Protein AF-A0A1Q5JLW9-F1 (afdb_monomer)

pLDDT: mean 70.8, std 20.45, range [38.06, 96.5]

Structure (mmCIF, N/CA/C/O backbone):
data_AF-A0A1Q5JLW9-F1
#
_entry.id   AF-A0A1Q5JLW9-F1
#
loop_
_atom_site.group_PDB
_atom_site.id
_atom_site.type_symbol
_atom_site.label_atom_id
_atom_site.label_alt_id
_atom_site.label_comp_id
_atom_site.label_asym_id
_atom_site.label_entity_id
_atom_site.label_seq_id
_atom_site.pdbx_PDB_ins_code
_atom_site.Cartn_x
_atom_site.Cartn_y
_atom_site.Cartn_z
_atom_site.occupancy
_atom_site.B_iso_or_equiv
_atom_site.auth_seq_id
_atom_site.auth_comp_id
_atom_site.auth_asym_id
_atom_site.auth_atom_id
_atom_site.pdbx_PDB_model_num
ATOM 1 N N . MET A 1 1 ? 18.338 -18.790 -21.798 1.00 42.78 1 MET A N 1
ATOM 2 C CA . MET A 1 1 ? 19.340 -18.109 -20.938 1.00 42.78 1 MET A CA 1
ATOM 3 C C . MET A 1 1 ? 18.915 -16.705 -20.515 1.00 42.78 1 MET A C 1
ATOM 5 O O . MET A 1 1 ? 19.371 -16.257 -19.472 1.00 42.78 1 MET A O 1
ATOM 9 N N . GLU A 1 2 ? 18.050 -16.016 -21.261 1.00 39.69 2 GLU A N 1
ATOM 10 C CA . GLU A 1 2 ? 17.563 -14.679 -20.886 1.00 39.69 2 GLU A CA 1
ATOM 11 C C . GLU A 1 2 ? 16.661 -14.681 -19.641 1.00 39.69 2 GLU A C 1
ATOM 13 O O . GLU A 1 2 ? 16.835 -13.832 -18.775 1.00 39.69 2 GLU A O 1
ATOM 18 N N . GLU A 1 3 ? 15.788 -15.680 -19.471 1.00 40.03 3 GLU A N 1
ATOM 19 C CA . GLU A 1 3 ? 14.861 -15.761 -18.324 1.00 40.03 3 GLU A CA 1
ATOM 20 C C . GLU A 1 3 ? 15.553 -15.798 -16.951 1.00 40.03 3 GLU A C 1
ATOM 22 O O . GLU A 1 3 ? 15.092 -15.158 -16.008 1.00 40.03 3 GLU A O 1
ATOM 27 N N . LEU A 1 4 ? 16.709 -16.461 -16.840 1.00 39.69 4 LEU A N 1
ATOM 28 C CA . LEU A 1 4 ? 17.485 -16.498 -15.593 1.00 39.69 4 LEU A CA 1
ATOM 29 C C . LEU A 1 4 ? 18.223 -15.178 -15.318 1.00 39.69 4 LEU A C 1
ATOM 31 O O . LEU A 1 4 ? 18.412 -14.810 -14.161 1.00 39.69 4 LEU A O 1
ATOM 35 N N . ARG A 1 5 ? 18.593 -14.429 -16.368 1.00 45.97 5 ARG A N 1
ATOM 36 C CA . ARG A 1 5 ? 19.186 -13.087 -16.228 1.00 45.97 5 ARG A CA 1
ATOM 37 C C . ARG A 1 5 ? 18.162 -12.078 -15.703 1.00 45.97 5 ARG A C 1
ATOM 39 O O . ARG A 1 5 ? 18.530 -11.188 -14.944 1.00 45.97 5 ARG A O 1
ATOM 46 N N . TYR A 1 6 ? 16.885 -12.242 -16.056 1.00 52.00 6 TYR A N 1
ATOM 47 C CA . TYR A 1 6 ? 15.805 -11.388 -15.557 1.00 52.00 6 TYR A CA 1
ATOM 48 C C . TYR A 1 6 ? 15.499 -11.618 -14.073 1.00 52.00 6 TYR A C 1
ATOM 50 O O . TYR A 1 6 ? 15.261 -10.650 -13.355 1.00 52.00 6 TYR A O 1
ATOM 58 N N . LEU A 1 7 ? 15.591 -12.863 -13.597 1.00 46.41 7 LEU A N 1
ATOM 59 C CA . LEU A 1 7 ? 15.367 -13.187 -12.185 1.00 46.41 7 LEU A CA 1
ATOM 60 C C . LEU A 1 7 ? 16.487 -12.640 -11.280 1.00 46.41 7 LEU A C 1
ATOM 62 O O . LEU A 1 7 ? 16.218 -12.148 -10.188 1.00 46.41 7 LEU A O 1
ATOM 66 N N . ALA A 1 8 ? 17.737 -12.661 -11.755 1.00 47.84 8 ALA A N 1
ATOM 67 C CA . ALA A 1 8 ? 18.875 -12.079 -11.038 1.00 47.84 8 ALA A CA 1
ATOM 68 C C . ALA A 1 8 ? 18.766 -10.548 -10.906 1.00 47.84 8 ALA A C 1
ATOM 70 O O . ALA A 1 8 ? 19.052 -9.997 -9.845 1.00 47.84 8 ALA A O 1
ATOM 71 N N . LEU A 1 9 ? 18.293 -9.870 -11.958 1.00 46.09 9 LEU A N 1
ATOM 72 C CA . LEU A 1 9 ? 18.126 -8.417 -11.964 1.00 46.09 9 LEU A CA 1
ATOM 73 C C . LEU A 1 9 ? 17.002 -7.963 -11.016 1.00 46.09 9 LEU A C 1
ATOM 75 O O . LEU A 1 9 ? 17.162 -6.981 -10.297 1.00 46.09 9 LEU A O 1
ATOM 79 N N . GLU A 1 10 ? 15.876 -8.683 -10.968 1.00 54.53 10 GLU A N 1
ATOM 80 C CA . GLU A 1 10 ? 14.792 -8.386 -10.017 1.00 54.53 10 GLU A CA 1
ATOM 81 C C . GLU A 1 10 ? 15.257 -8.533 -8.555 1.00 54.53 10 GLU A C 1
ATOM 83 O O . GLU A 1 10 ? 14.888 -7.723 -7.705 1.00 54.53 10 GLU A O 1
ATOM 88 N N . LEU A 1 11 ? 16.136 -9.499 -8.264 1.00 50.72 11 LEU A N 1
ATOM 89 C CA . LEU A 1 11 ? 16.696 -9.703 -6.924 1.00 50.72 11 LEU A CA 1
ATOM 90 C C . LEU A 1 11 ? 17.711 -8.621 -6.513 1.00 50.72 11 LEU A C 1
ATOM 92 O O . LEU A 1 11 ? 17.679 -8.182 -5.363 1.00 50.72 11 LEU A O 1
ATOM 96 N N . GLU A 1 12 ? 18.568 -8.148 -7.422 1.00 47.28 12 GLU A N 1
ATOM 97 C CA . GLU A 1 12 ? 19.489 -7.033 -7.132 1.00 47.28 12 GLU A CA 1
ATOM 98 C C . GLU A 1 12 ? 18.736 -5.714 -6.909 1.00 47.28 12 GLU A C 1
ATOM 100 O O . GLU A 1 12 ? 19.037 -4.978 -5.970 1.00 47.28 12 GLU A O 1
ATOM 105 N N . THR A 1 13 ? 17.731 -5.419 -7.742 1.00 50.31 13 THR A N 1
ATOM 106 C CA . THR A 1 13 ? 17.088 -4.092 -7.749 1.00 50.31 13 THR A CA 1
ATOM 107 C C . THR A 1 13 ? 16.088 -3.900 -6.603 1.00 50.31 13 THR A C 1
ATOM 109 O O . THR A 1 13 ? 15.969 -2.797 -6.068 1.00 50.31 13 THR A O 1
ATOM 112 N N . ASP A 1 14 ? 15.370 -4.956 -6.202 1.00 45.97 14 ASP A N 1
ATOM 113 C CA . ASP A 1 14 ? 14.302 -4.848 -5.198 1.00 45.97 14 ASP A CA 1
ATOM 114 C C . ASP A 1 14 ? 14.730 -5.272 -3.778 1.00 45.97 14 ASP A C 1
ATOM 116 O O . ASP A 1 14 ? 14.060 -4.898 -2.800 1.00 45.97 14 ASP A O 1
ATOM 120 N N . HIS A 1 15 ? 15.847 -6.003 -3.634 1.00 45.16 15 HIS A N 1
ATOM 121 C CA . HIS A 1 15 ? 16.208 -6.678 -2.380 1.00 45.16 15 HIS A CA 1
ATOM 122 C C . HIS A 1 15 ? 17.626 -6.425 -1.828 1.00 45.16 15 HIS A C 1
ATOM 124 O O . HIS A 1 15 ? 17.928 -6.992 -0.779 1.00 45.16 15 HIS A O 1
ATOM 130 N N . ASP A 1 16 ? 18.457 -5.564 -2.437 1.00 43.09 16 ASP A N 1
ATOM 131 C CA . ASP A 1 16 ? 19.836 -5.266 -1.968 1.00 43.09 16 ASP A CA 1
ATOM 132 C C . ASP A 1 16 ? 20.692 -6.538 -1.753 1.00 43.09 16 ASP A C 1
ATOM 134 O O . ASP A 1 16 ? 21.594 -6.600 -0.914 1.00 43.09 16 ASP A O 1
ATOM 138 N N . ALA A 1 17 ? 20.400 -7.599 -2.508 1.00 40.12 17 ALA A N 1
ATOM 139 C CA . ALA A 1 17 ? 21.196 -8.814 -2.504 1.00 40.12 17 ALA A CA 1
ATOM 140 C C . ALA A 1 17 ? 22.356 -8.635 -3.489 1.00 40.12 17 ALA A C 1
ATOM 142 O O . ALA A 1 17 ? 22.126 -8.452 -4.680 1.00 40.12 17 ALA A O 1
ATOM 143 N N . TYR A 1 18 ? 23.601 -8.699 -3.014 1.00 38.06 18 TYR A N 1
ATOM 144 C CA . TYR A 1 18 ? 24.764 -8.782 -3.898 1.00 38.06 18 TYR A CA 1
ATOM 145 C C . TYR A 1 18 ? 24.718 -10.123 -4.644 1.00 38.06 18 TYR A C 1
ATOM 147 O O . TYR A 1 18 ? 24.974 -11.176 -4.055 1.00 38.06 18 TYR A O 1
ATOM 155 N N . VAL A 1 19 ? 24.362 -10.096 -5.930 1.00 41.69 19 VAL A N 1
ATOM 156 C CA . VAL A 1 19 ? 24.351 -11.278 -6.796 1.00 41.69 19 VAL A CA 1
ATOM 157 C C . VAL A 1 19 ? 25.566 -11.181 -7.709 1.00 41.69 19 VAL A C 1
ATOM 159 O O . VAL A 1 19 ? 25.581 -10.442 -8.687 1.00 41.69 19 VAL A O 1
ATOM 162 N N . SER A 1 20 ? 26.627 -11.939 -7.419 1.00 39.88 20 SER A N 1
ATOM 163 C CA . SER A 1 20 ? 27.711 -12.060 -8.398 1.00 39.88 20 SER A CA 1
ATOM 164 C C . SER A 1 20 ? 27.115 -12.590 -9.713 1.00 39.88 20 SER A C 1
ATOM 166 O O . SER A 1 20 ? 26.396 -13.590 -9.711 1.00 39.88 20 SER A O 1
ATOM 168 N N . ARG A 1 21 ? 27.398 -11.936 -10.847 1.00 41.09 21 ARG A N 1
ATOM 169 C CA . ARG A 1 21 ? 26.755 -12.207 -12.154 1.00 41.09 21 ARG A CA 1
ATOM 170 C C . ARG A 1 21 ? 26.882 -13.657 -12.671 1.00 41.09 21 ARG A C 1
ATOM 172 O O . ARG A 1 21 ? 26.313 -13.968 -13.715 1.00 41.09 21 ARG A O 1
ATOM 179 N N . ARG A 1 22 ? 27.626 -14.535 -11.983 1.00 40.47 22 ARG A N 1
ATOM 180 C CA . ARG A 1 22 ? 27.806 -15.958 -12.325 1.00 40.47 22 ARG A CA 1
ATOM 181 C C . ARG A 1 22 ? 27.477 -16.964 -11.212 1.00 40.47 22 ARG A C 1
ATOM 183 O O . ARG A 1 22 ? 27.332 -18.136 -11.540 1.00 40.47 22 ARG A O 1
ATOM 190 N N . ARG A 1 23 ? 27.310 -16.560 -9.945 1.00 46.41 23 ARG A N 1
ATOM 191 C CA . ARG A 1 23 ? 26.880 -17.468 -8.861 1.00 46.41 23 ARG A CA 1
ATOM 192 C C . ARG A 1 23 ? 25.502 -17.037 -8.362 1.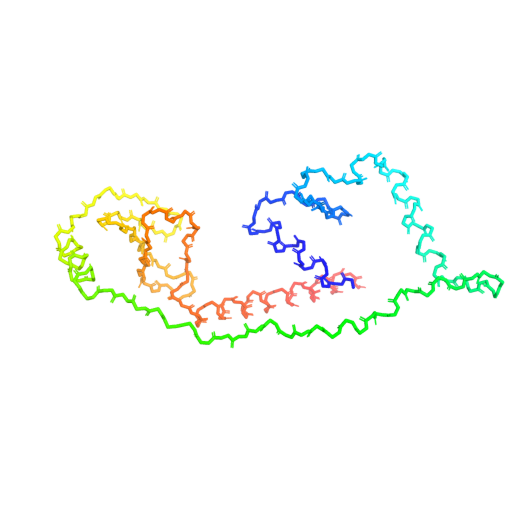00 46.41 23 ARG A C 1
ATOM 194 O O . ARG A 1 23 ? 25.365 -15.983 -7.748 1.00 46.41 23 ARG A O 1
ATOM 201 N N . SER A 1 24 ? 24.482 -17.854 -8.625 1.00 47.78 24 SER A N 1
ATOM 202 C CA . SER A 1 24 ? 23.214 -17.765 -7.890 1.00 47.78 24 SER A CA 1
ATOM 203 C C . SER A 1 24 ? 23.420 -18.459 -6.544 1.00 47.78 24 SER A C 1
ATOM 205 O O . SER A 1 24 ? 23.706 -19.654 -6.569 1.00 47.78 24 SER A O 1
ATOM 207 N N . PRO A 1 25 ? 23.300 -17.778 -5.392 1.00 47.00 25 PRO A N 1
ATOM 208 C CA . PRO A 1 25 ? 23.492 -18.432 -4.105 1.00 47.00 25 PRO A CA 1
ATOM 209 C C . PRO A 1 25 ? 22.318 -19.383 -3.866 1.00 47.00 25 PRO A C 1
ATOM 211 O O . PRO A 1 25 ? 21.211 -18.941 -3.551 1.00 47.00 25 PRO A O 1
ATOM 214 N N . TRP A 1 26 ? 22.536 -20.689 -4.011 1.00 46.78 26 TRP A N 1
ATOM 215 C CA . TRP A 1 26 ? 21.539 -21.699 -3.653 1.00 46.78 26 TRP A CA 1
ATOM 216 C C . TRP A 1 26 ? 21.777 -22.112 -2.203 1.00 46.78 26 TRP A C 1
ATOM 218 O O . TRP A 1 26 ? 22.123 -23.245 -1.880 1.00 46.78 26 TRP A O 1
ATOM 228 N N . ARG A 1 27 ? 21.597 -21.156 -1.288 1.00 47.31 27 ARG A N 1
ATOM 229 C CA . ARG A 1 27 ? 21.604 -21.455 0.145 1.00 47.31 27 ARG A CA 1
ATOM 230 C C . ARG A 1 27 ? 20.253 -22.074 0.488 1.00 47.31 27 ARG A C 1
ATOM 232 O O . ARG A 1 27 ? 19.290 -21.375 0.792 1.00 47.31 27 ARG A O 1
ATOM 239 N N . GLY A 1 28 ? 20.173 -23.398 0.366 1.00 46.41 28 GLY A N 1
ATOM 240 C CA . GLY A 1 28 ? 19.061 -24.180 0.901 1.00 46.41 28 GLY A CA 1
ATOM 241 C C . GLY A 1 28 ? 18.932 -24.018 2.425 1.00 46.41 28 GLY A C 1
ATOM 242 O O . GLY A 1 28 ? 19.634 -23.230 3.057 1.00 46.41 28 GLY A O 1
ATOM 243 N N . LEU A 1 29 ? 18.056 -24.807 3.054 1.00 40.59 29 LEU A N 1
ATOM 244 C CA . LEU A 1 29 ? 17.786 -24.751 4.505 1.00 40.59 29 LEU A CA 1
ATOM 245 C C . LEU A 1 29 ? 19.021 -24.983 5.404 1.00 40.59 29 LEU A C 1
ATOM 247 O O . LEU A 1 29 ? 18.973 -24.674 6.591 1.00 40.59 29 LEU A O 1
ATOM 251 N N . SER A 1 30 ? 20.119 -25.507 4.855 1.00 51.72 30 SER A N 1
ATOM 252 C CA . SER A 1 30 ? 21.404 -25.700 5.537 1.00 51.72 30 SER A CA 1
ATOM 253 C C . SER A 1 30 ? 22.245 -24.422 5.668 1.00 51.72 30 SER A C 1
ATOM 255 O O . SER A 1 30 ? 23.238 -24.437 6.387 1.00 51.72 30 SER A O 1
ATOM 257 N N . GLY A 1 31 ? 21.911 -23.333 4.960 1.00 52.78 31 GLY A N 1
ATOM 258 C CA . GLY A 1 31 ? 22.688 -22.082 4.952 1.00 52.78 31 GLY A CA 1
ATOM 259 C C . GLY A 1 31 ? 24.064 -22.165 4.267 1.00 52.78 31 GLY A C 1
ATOM 260 O O . GLY A 1 31 ? 24.713 -21.137 4.061 1.00 52.78 31 GLY A O 1
ATOM 261 N N . HIS A 1 32 ? 24.485 -23.365 3.875 1.00 49.44 32 HIS A N 1
ATOM 262 C CA . HIS A 1 32 ? 25.747 -23.658 3.210 1.00 49.44 32 HIS A CA 1
ATOM 263 C C . HIS A 1 32 ? 25.476 -24.013 1.748 1.00 49.44 32 HIS A C 1
ATOM 265 O O . HIS A 1 32 ? 24.654 -24.892 1.469 1.00 49.44 32 HIS A O 1
ATOM 271 N N . ASP A 1 33 ? 26.130 -23.292 0.840 1.00 57.97 33 ASP A N 1
ATOM 272 C CA . ASP A 1 33 ? 26.139 -23.626 -0.577 1.00 57.97 33 ASP A CA 1
ATOM 273 C C . ASP A 1 33 ? 27.221 -24.700 -0.778 1.00 57.97 33 ASP A C 1
ATOM 275 O O . ASP A 1 33 ? 28.384 -24.425 -0.494 1.00 57.97 33 ASP A O 1
ATOM 279 N N . PRO A 1 34 ? 26.887 -25.919 -1.230 1.00 56.75 34 PRO A N 1
ATOM 280 C CA . PRO A 1 34 ? 27.878 -26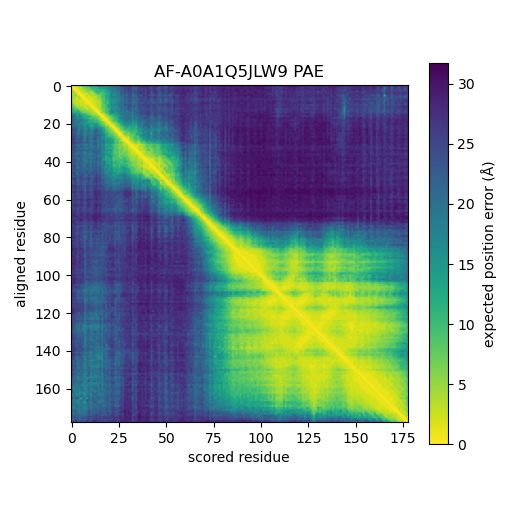.974 -1.461 1.00 56.75 34 PRO A CA 1
ATOM 281 C C . PRO A 1 34 ? 28.906 -26.624 -2.555 1.00 56.75 34 PRO A C 1
ATOM 283 O O . PRO A 1 34 ? 29.835 -27.393 -2.789 1.00 56.75 34 PRO A O 1
ATOM 286 N N . LEU A 1 35 ? 28.746 -25.485 -3.237 1.00 54.22 35 LEU A N 1
ATOM 287 C CA . LEU A 1 35 ? 29.704 -24.921 -4.186 1.00 54.22 35 LEU A CA 1
ATOM 288 C C .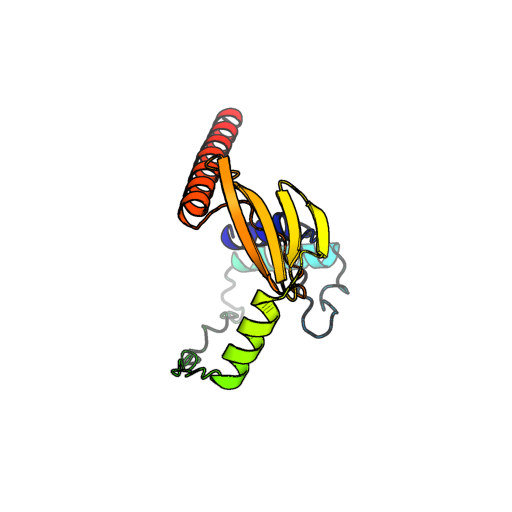 LEU A 1 35 ? 30.604 -23.830 -3.565 1.00 54.22 35 LEU A C 1
ATOM 290 O O . LEU A 1 35 ? 31.462 -23.288 -4.265 1.00 54.22 35 LEU A O 1
ATOM 294 N N . ASP A 1 36 ? 30.437 -23.493 -2.278 1.00 60.06 36 ASP A N 1
ATOM 295 C CA . ASP A 1 36 ? 31.340 -22.585 -1.546 1.00 60.06 36 ASP A CA 1
ATOM 296 C C . ASP A 1 36 ? 32.750 -23.205 -1.394 1.00 60.06 36 ASP A C 1
ATOM 298 O O . ASP A 1 36 ? 33.734 -22.471 -1.343 1.00 60.06 36 ASP A O 1
ATOM 302 N N . ASP A 1 37 ? 32.859 -24.539 -1.397 1.00 63.50 37 ASP A N 1
ATOM 303 C CA . ASP A 1 37 ? 34.131 -25.266 -1.254 1.00 63.50 37 ASP A CA 1
ATOM 304 C C . ASP A 1 37 ? 34.893 -25.446 -2.582 1.00 63.50 37 ASP A C 1
ATOM 306 O O . ASP A 1 37 ? 36.014 -25.957 -2.590 1.00 63.50 37 ASP A O 1
ATOM 310 N N . VAL A 1 38 ? 34.301 -25.033 -3.711 1.00 60.41 38 VAL A N 1
ATOM 311 C CA . VAL A 1 38 ? 34.918 -25.154 -5.040 1.00 60.41 38 VAL A CA 1
ATOM 312 C C . VAL A 1 38 ? 35.545 -23.810 -5.438 1.00 60.41 38 VAL A C 1
ATOM 314 O O . VAL A 1 38 ? 34.825 -22.803 -5.537 1.00 60.41 38 VAL A O 1
ATOM 317 N N . PRO A 1 39 ? 36.868 -23.757 -5.685 1.00 65.75 39 PRO A N 1
ATOM 318 C CA . PRO A 1 39 ? 37.534 -22.540 -6.132 1.00 65.75 39 PRO A CA 1
ATOM 319 C C . PRO A 1 39 ? 37.033 -22.101 -7.517 1.00 65.75 39 PRO A C 1
ATOM 321 O O . PRO A 1 39 ? 36.650 -22.918 -8.353 1.00 65.75 39 PRO A O 1
ATOM 324 N N . ASP A 1 40 ? 37.035 -20.788 -7.769 1.00 57.50 40 ASP A N 1
ATOM 325 C CA . ASP A 1 40 ? 36.467 -20.190 -8.993 1.00 57.50 40 ASP A CA 1
ATOM 326 C C . ASP A 1 40 ? 37.108 -20.709 -10.291 1.00 57.50 40 ASP A C 1
ATOM 328 O O . ASP A 1 40 ? 36.443 -20.779 -11.325 1.00 57.50 40 ASP A O 1
ATOM 332 N N . GLU A 1 41 ? 38.382 -21.091 -10.226 1.00 59.53 41 GLU A N 1
ATOM 333 C CA . GLU A 1 41 ? 39.151 -21.644 -11.343 1.00 59.53 41 GLU A CA 1
ATOM 334 C C . GLU A 1 41 ? 38.636 -23.045 -11.724 1.00 59.53 41 GLU A C 1
ATOM 336 O O . GLU A 1 41 ? 38.270 -23.278 -12.875 1.00 59.53 41 GLU A O 1
ATOM 341 N N . GLU A 1 42 ? 38.436 -23.920 -10.732 1.00 56.19 42 GLU A N 1
ATOM 342 C CA . GLU A 1 42 ? 37.863 -25.261 -10.917 1.00 56.19 42 GLU A CA 1
ATOM 343 C C . GLU A 1 42 ? 36.393 -25.197 -11.371 1.00 56.19 42 GLU A C 1
ATOM 345 O O . GLU A 1 42 ? 35.949 -25.977 -12.213 1.00 56.19 42 GLU A O 1
ATOM 350 N N . PHE A 1 43 ? 35.614 -24.237 -10.866 1.00 56.47 43 PHE A N 1
ATOM 351 C CA . PHE A 1 43 ? 34.237 -24.029 -11.324 1.00 56.47 43 PHE A CA 1
ATOM 352 C C . PHE A 1 43 ? 34.176 -23.560 -12.788 1.00 56.47 43 PHE A C 1
ATOM 354 O O . PHE A 1 43 ? 33.303 -23.990 -13.548 1.00 56.47 43 PHE A O 1
ATOM 361 N N . GLY A 1 44 ? 35.100 -22.678 -13.185 1.00 56.03 44 GLY A N 1
ATOM 362 C CA . GLY A 1 44 ? 35.224 -22.183 -14.554 1.00 56.03 44 GLY A CA 1
ATOM 363 C C . GLY A 1 44 ? 35.583 -23.287 -15.546 1.00 56.03 44 GLY A C 1
ATOM 364 O O . GLY A 1 44 ? 34.955 -23.378 -16.601 1.00 56.03 44 GLY A O 1
ATOM 365 N N . GLU A 1 45 ? 36.529 -24.152 -15.182 1.00 53.84 45 GLU A N 1
ATOM 366 C CA . GLU A 1 45 ? 36.943 -25.303 -15.992 1.00 53.84 45 GLU A CA 1
ATOM 367 C C . GLU A 1 45 ? 35.819 -26.338 -16.130 1.00 53.84 45 GLU A C 1
ATOM 369 O O . GLU A 1 45 ? 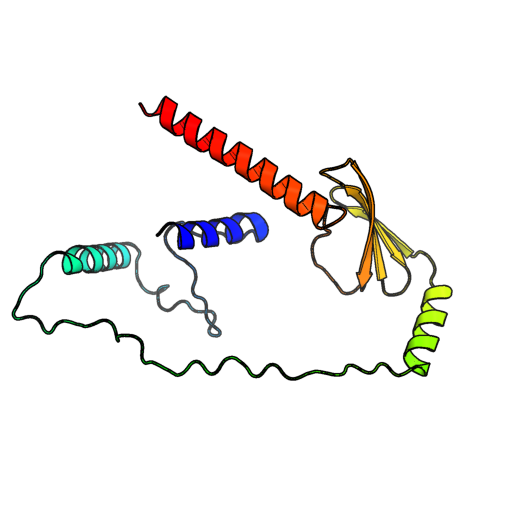35.503 -26.755 -17.244 1.00 53.84 45 GLU A O 1
ATOM 374 N N . ARG A 1 46 ? 35.112 -26.660 -15.037 1.00 53.66 46 ARG A N 1
ATOM 375 C CA . ARG A 1 46 ? 33.989 -27.616 -15.065 1.00 53.66 46 ARG A CA 1
ATOM 376 C C . ARG A 1 46 ? 32.803 -27.124 -15.894 1.00 53.66 46 ARG A C 1
ATOM 378 O O . ARG A 1 46 ? 32.172 -27.924 -16.576 1.00 53.66 46 ARG A O 1
ATOM 385 N N . GLN A 1 47 ? 32.506 -25.820 -15.887 1.00 50.69 47 GLN A N 1
ATOM 386 C CA . GLN A 1 47 ? 31.493 -25.260 -16.793 1.00 50.69 47 GLN A CA 1
ATOM 387 C C . GLN A 1 47 ? 31.934 -25.266 -18.258 1.00 50.69 47 GLN A C 1
ATOM 389 O O . GLN A 1 47 ? 31.082 -25.414 -19.131 1.00 50.69 47 GLN A O 1
ATOM 394 N N . PHE A 1 48 ? 33.227 -25.071 -18.535 1.00 44.97 48 PHE A N 1
ATOM 395 C CA . PHE A 1 48 ? 33.764 -25.096 -19.893 1.00 44.97 48 PHE A CA 1
ATOM 396 C C . PHE A 1 48 ? 33.717 -26.512 -20.485 1.00 44.97 48 PHE A C 1
ATOM 398 O O . PHE A 1 48 ? 33.256 -26.676 -21.615 1.00 44.97 48 PHE A O 1
ATOM 405 N N . GLU A 1 49 ? 34.093 -27.529 -19.702 1.00 46.47 49 GLU A N 1
ATOM 406 C CA . GLU A 1 49 ? 33.950 -28.944 -20.070 1.00 46.47 49 GLU A CA 1
ATOM 407 C C . GLU A 1 49 ? 32.479 -29.327 -20.297 1.00 46.47 49 GLU A C 1
ATOM 409 O O . GLU A 1 49 ? 32.155 -29.851 -21.360 1.00 46.47 49 GLU A O 1
ATOM 414 N N . ASP A 1 50 ? 31.558 -28.969 -19.391 1.00 50.16 50 ASP A N 1
ATOM 415 C CA . ASP A 1 50 ? 30.119 -29.256 -19.551 1.00 50.16 50 ASP A CA 1
ATOM 416 C C . ASP A 1 50 ? 29.497 -28.579 -20.791 1.00 50.16 50 ASP A C 1
ATOM 418 O O . ASP A 1 50 ? 28.531 -29.091 -21.359 1.00 50.16 50 ASP A O 1
ATOM 422 N N . TRP A 1 51 ? 30.016 -27.424 -21.226 1.00 42.53 51 TRP A N 1
ATOM 423 C CA . TRP A 1 51 ? 29.525 -26.725 -22.421 1.00 42.53 51 TRP A CA 1
ATOM 424 C C . TRP A 1 51 ? 30.097 -27.293 -23.723 1.00 42.53 51 TRP A C 1
ATOM 426 O O . TRP A 1 51 ? 29.388 -27.353 -24.731 1.00 42.53 51 TRP A O 1
ATOM 436 N N . HIS A 1 52 ? 31.362 -27.718 -23.715 1.00 42.25 52 HIS A N 1
ATOM 437 C CA . HIS A 1 52 ? 32.024 -28.278 -24.892 1.00 42.25 52 HIS A CA 1
ATOM 438 C C . HIS A 1 52 ? 31.706 -29.769 -25.110 1.00 42.25 52 HIS A C 1
ATOM 440 O O . HIS A 1 52 ? 31.571 -30.179 -26.267 1.00 42.25 52 HIS A O 1
ATOM 446 N N . ASP A 1 53 ? 31.435 -30.538 -24.049 1.00 44.44 53 ASP A N 1
ATOM 447 C CA . ASP A 1 53 ? 31.001 -31.946 -24.120 1.00 44.44 53 ASP A CA 1
ATOM 448 C C . ASP A 1 53 ? 29.592 -32.122 -24.724 1.00 44.44 53 ASP A C 1
ATOM 450 O O . ASP A 1 53 ? 29.236 -33.207 -25.181 1.00 44.44 53 ASP A O 1
ATOM 454 N N . VAL A 1 54 ? 28.781 -31.059 -24.801 1.00 46.12 54 VAL A N 1
ATOM 455 C CA . VAL A 1 54 ? 27.469 -31.087 -25.482 1.00 46.12 54 VAL A CA 1
ATOM 456 C C . VAL A 1 54 ? 27.614 -31.061 -27.013 1.00 46.12 54 VAL A C 1
ATOM 458 O O . VAL A 1 54 ? 26.678 -31.429 -27.724 1.00 46.12 54 VAL A O 1
ATOM 461 N N . SER A 1 55 ? 28.774 -30.649 -27.539 1.00 43.75 55 SER A N 1
ATOM 462 C CA . SER A 1 55 ? 28.988 -30.437 -28.981 1.00 43.75 55 SER A CA 1
ATOM 463 C C . SER A 1 55 ? 29.689 -31.586 -29.716 1.00 43.75 55 SER A C 1
ATOM 465 O O . SER A 1 55 ? 29.673 -31.608 -30.947 1.00 43.75 55 SER A O 1
ATOM 467 N N . VAL A 1 56 ? 30.252 -32.561 -28.995 1.00 47.22 56 VAL A N 1
ATOM 468 C CA . VAL A 1 56 ? 30.940 -33.719 -29.585 1.00 47.22 56 VAL A CA 1
ATOM 469 C C . VAL A 1 56 ? 30.169 -34.987 -29.224 1.00 47.22 56 VAL A C 1
ATOM 471 O O . VAL A 1 56 ? 30.248 -35.491 -28.107 1.00 47.22 56 VAL A O 1
ATOM 474 N N . VAL A 1 57 ? 29.373 -35.490 -30.169 1.00 51.66 57 VAL A N 1
ATOM 475 C CA . VAL A 1 57 ? 28.648 -36.757 -30.011 1.00 51.66 57 VAL A CA 1
ATOM 476 C C . VAL A 1 57 ? 29.633 -37.897 -30.264 1.00 51.66 57 VAL A C 1
ATOM 478 O O . VAL A 1 57 ? 29.866 -38.277 -31.406 1.00 51.66 57 VAL A O 1
ATOM 481 N N . ASP A 1 58 ? 30.248 -38.406 -29.202 1.00 49.56 58 ASP A N 1
ATOM 482 C CA . ASP A 1 58 ? 31.028 -39.645 -29.239 1.00 49.56 58 ASP A CA 1
ATOM 483 C C . ASP A 1 58 ? 30.063 -40.845 -29.153 1.00 49.56 58 ASP A C 1
ATOM 485 O O . ASP A 1 58 ? 29.365 -41.013 -28.148 1.00 49.56 58 ASP A O 1
ATOM 489 N N . GLU A 1 59 ? 29.961 -41.641 -30.225 1.00 56.12 59 GLU A N 1
ATOM 490 C CA . GLU A 1 59 ? 28.967 -42.720 -30.386 1.00 56.12 59 GLU A CA 1
ATOM 491 C C . GLU A 1 59 ? 29.154 -43.881 -29.386 1.00 56.12 59 GLU A C 1
ATOM 493 O O . GLU A 1 59 ? 28.205 -44.626 -29.129 1.00 56.12 59 GLU A O 1
ATOM 498 N N . GLU A 1 60 ? 30.339 -44.018 -28.777 1.00 54.38 60 GLU A N 1
ATOM 499 C CA . GLU A 1 60 ? 30.648 -45.069 -27.792 1.00 54.38 60 GLU A CA 1
ATOM 500 C C . GLU A 1 60 ? 30.424 -44.647 -26.328 1.00 54.38 60 GLU A C 1
ATOM 502 O O . GLU A 1 60 ? 30.367 -45.502 -25.436 1.00 54.38 60 GLU A O 1
ATOM 507 N N . ARG A 1 61 ? 30.246 -43.349 -26.033 1.00 49.91 61 ARG A N 1
ATOM 508 C CA . ARG A 1 61 ? 29.932 -42.900 -24.667 1.00 49.91 61 ARG A CA 1
ATOM 509 C C . ARG A 1 61 ? 28.464 -43.213 -24.347 1.00 49.91 61 ARG A C 1
ATOM 511 O O . ARG A 1 61 ? 27.578 -42.869 -25.131 1.00 49.91 61 ARG A O 1
ATOM 518 N N . PRO A 1 62 ? 28.146 -43.786 -23.166 1.00 48.91 62 PRO A N 1
ATOM 519 C CA . PRO A 1 62 ? 26.765 -43.905 -22.723 1.00 48.91 62 PRO A CA 1
ATOM 520 C C . PRO A 1 62 ? 26.149 -42.509 -22.706 1.00 48.91 62 PRO A C 1
ATOM 522 O O . PRO A 1 62 ? 26.532 -41.673 -21.884 1.00 48.91 62 PRO A O 1
ATOM 525 N N . LEU A 1 63 ? 25.212 -42.251 -23.621 1.00 50.28 63 LEU A N 1
ATOM 526 C CA . LEU A 1 63 ? 24.437 -41.019 -23.638 1.00 50.28 63 LEU A CA 1
ATOM 527 C C . LEU A 1 63 ? 23.836 -40.847 -22.245 1.00 50.28 63 LEU A C 1
ATOM 529 O O . LEU A 1 63 ? 22.884 -41.546 -21.879 1.00 50.28 63 LEU A O 1
ATOM 533 N N . ARG A 1 64 ? 24.382 -39.910 -21.463 1.00 46.53 64 ARG A N 1
ATOM 534 C CA . ARG A 1 64 ? 23.737 -39.409 -20.254 1.00 46.53 64 ARG A CA 1
ATOM 535 C C . ARG A 1 64 ? 22.515 -38.641 -20.721 1.00 46.53 64 ARG A C 1
ATOM 537 O O . ARG A 1 64 ? 22.520 -37.418 -20.829 1.00 46.53 64 ARG A O 1
ATOM 544 N N . ARG A 1 65 ? 21.458 -39.379 -21.058 1.00 46.00 65 ARG A N 1
ATOM 545 C CA . ARG A 1 65 ? 20.138 -38.804 -21.250 1.00 46.00 65 ARG A CA 1
ATOM 546 C C . ARG A 1 65 ? 19.872 -38.039 -19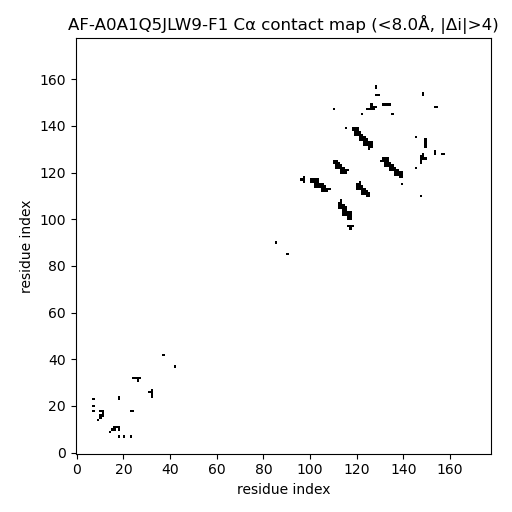.964 1.00 46.00 65 ARG A C 1
ATOM 548 O O . ARG A 1 65 ? 19.890 -38.637 -18.884 1.00 46.00 65 ARG A O 1
ATOM 555 N N . ARG A 1 66 ? 19.654 -36.721 -20.075 1.00 43.16 66 ARG A N 1
ATOM 556 C CA . ARG A 1 66 ? 18.961 -35.981 -19.013 1.00 43.16 66 ARG A CA 1
ATOM 557 C C . ARG A 1 66 ? 17.818 -36.883 -18.563 1.00 43.16 66 ARG A C 1
ATOM 559 O O . ARG A 1 66 ? 17.196 -37.456 -19.461 1.00 43.16 66 ARG A O 1
ATOM 566 N N . PRO A 1 67 ? 17.558 -37.052 -17.255 1.00 41.97 67 PRO A N 1
ATOM 567 C CA . PRO A 1 67 ? 16.357 -37.736 -16.814 1.00 41.97 67 PRO A CA 1
ATOM 568 C C . PRO A 1 67 ? 15.208 -37.078 -17.572 1.00 41.97 67 PRO A C 1
ATOM 570 O O . PRO A 1 67 ? 14.874 -35.923 -17.304 1.00 41.97 67 PRO A O 1
ATOM 573 N N . THR A 1 68 ? 14.718 -37.737 -18.626 1.00 45.16 68 THR A N 1
ATOM 574 C CA . THR A 1 68 ? 13.578 -37.259 -19.392 1.00 45.16 68 THR A CA 1
ATOM 575 C C . THR A 1 68 ? 12.508 -37.251 -18.353 1.00 45.16 68 THR A C 1
ATOM 577 O O . THR A 1 68 ? 12.262 -38.313 -17.770 1.00 45.16 68 THR A O 1
ATOM 580 N N . GLY A 1 69 ? 12.074 -36.029 -18.028 1.00 42.72 69 GLY A N 1
ATOM 581 C CA . GLY A 1 69 ? 11.283 -35.716 -16.860 1.00 42.72 69 GLY A CA 1
ATOM 582 C C . GLY A 1 69 ? 10.380 -36.888 -16.598 1.00 42.72 69 GLY A C 1
ATOM 583 O O . GLY A 1 69 ? 9.564 -37.244 -17.444 1.00 42.72 69 GLY A O 1
ATOM 584 N N . ARG A 1 70 ? 10.631 -37.550 -15.469 1.00 44.69 70 ARG A N 1
ATOM 585 C CA . ARG A 1 70 ? 9.636 -38.405 -14.860 1.00 44.69 70 ARG A CA 1
ATOM 586 C C . ARG A 1 70 ? 8.359 -37.580 -15.008 1.00 44.69 70 ARG A C 1
ATOM 588 O O . ARG A 1 70 ? 8.325 -36.454 -14.502 1.00 44.69 70 ARG A O 1
ATOM 595 N N . GLU A 1 71 ? 7.385 -38.078 -15.763 1.00 43.66 71 GLU A N 1
ATOM 596 C CA . GLU A 1 71 ? 5.983 -37.761 -15.533 1.00 43.66 71 GLU A CA 1
ATOM 597 C C . GLU A 1 71 ? 5.740 -38.187 -14.083 1.00 43.66 71 GLU A C 1
ATOM 599 O O . GLU A 1 71 ? 5.208 -39.242 -13.771 1.00 43.66 71 GLU A O 1
ATOM 604 N N . VAL A 1 72 ? 6.286 -37.424 -13.138 1.00 49.88 72 VAL A N 1
ATOM 605 C CA . VAL A 1 72 ? 5.632 -37.269 -11.871 1.00 49.88 72 VAL A CA 1
ATOM 606 C C . VAL A 1 72 ? 4.389 -36.560 -12.339 1.00 49.88 72 VAL A C 1
ATOM 608 O O . VAL A 1 72 ? 4.484 -35.425 -12.804 1.00 49.88 72 VAL A O 1
ATOM 611 N N . ASP A 1 73 ? 3.274 -37.278 -12.355 1.00 46.78 73 ASP A N 1
ATOM 612 C CA . ASP A 1 73 ? 1.967 -36.658 -12.327 1.00 46.78 73 ASP A CA 1
ATOM 613 C C . ASP A 1 73 ? 2.055 -35.599 -11.228 1.00 46.78 73 ASP A C 1
ATOM 615 O O . ASP A 1 73 ? 1.976 -35.906 -10.035 1.00 46.78 73 ASP A O 1
ATOM 619 N N . ILE A 1 74 ? 2.364 -34.355 -11.608 1.00 51.69 74 ILE A N 1
ATOM 620 C CA . ILE A 1 74 ? 2.308 -33.221 -10.705 1.00 51.69 74 ILE A CA 1
ATOM 621 C C . ILE A 1 74 ? 0.816 -33.055 -10.529 1.00 51.69 74 ILE A C 1
ATOM 623 O O . ILE A 1 74 ? 0.171 -32.329 -11.281 1.00 51.69 74 ILE A O 1
ATOM 627 N N . VAL A 1 75 ? 0.259 -33.814 -9.586 1.00 61.47 75 VAL A N 1
ATOM 628 C CA . VAL A 1 75 ? -1.099 -33.612 -9.121 1.00 61.47 75 VAL A CA 1
ATOM 629 C C . VAL A 1 75 ? -1.130 -32.143 -8.722 1.00 61.47 75 VAL A C 1
ATOM 631 O O . VAL A 1 75 ? -0.369 -31.751 -7.826 1.00 61.47 75 VAL A O 1
ATOM 634 N N . PRO A 1 76 ? -1.913 -31.302 -9.422 1.00 61.62 76 PRO A N 1
ATOM 635 C CA . PRO A 1 76 ? -2.014 -29.904 -9.061 1.00 61.62 76 PRO A CA 1
ATOM 636 C C . PRO A 1 76 ? -2.365 -29.833 -7.574 1.00 61.62 76 PRO A C 1
ATOM 638 O O . PRO A 1 76 ? -3.174 -30.648 -7.114 1.00 61.62 76 PRO A O 1
ATOM 6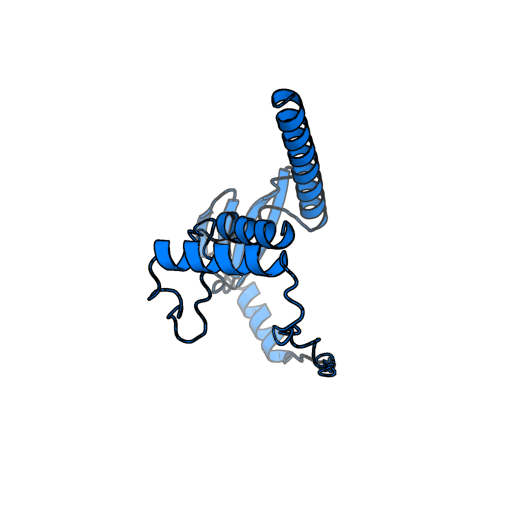41 N N . PRO A 1 77 ? -1.748 -28.925 -6.798 1.00 71.81 77 PRO A N 1
ATOM 642 C CA . PRO A 1 77 ? -2.063 -28.813 -5.385 1.00 71.81 77 PRO A CA 1
ATOM 643 C C . PRO A 1 77 ? -3.576 -28.673 -5.241 1.00 71.81 77 PRO A C 1
ATOM 645 O O . PRO A 1 77 ? -4.200 -27.866 -5.931 1.00 71.81 77 PRO A O 1
ATOM 648 N N . TYR A 1 78 ? -4.163 -29.504 -4.383 1.00 77.81 78 TYR A N 1
ATOM 649 C CA . TYR A 1 78 ? -5.595 -29.486 -4.133 1.00 77.81 78 TYR A CA 1
ATOM 650 C C . TYR A 1 78 ? -6.030 -28.071 -3.728 1.00 77.81 78 TYR A C 1
ATOM 652 O O . TYR A 1 78 ? -5.596 -27.545 -2.701 1.00 77.81 78 TYR A O 1
ATOM 660 N N . VAL A 1 79 ? -6.885 -27.457 -4.547 1.00 76.00 79 VAL A N 1
ATOM 661 C CA . VAL A 1 79 ? -7.502 -26.161 -4.260 1.00 76.00 79 VAL A CA 1
ATOM 662 C C . VAL A 1 79 ? -8.850 -26.436 -3.606 1.00 76.00 79 VAL A C 1
ATOM 664 O O . VAL A 1 79 ? -9.846 -26.675 -4.283 1.00 76.00 79 VAL A O 1
ATOM 667 N N . GLY A 1 80 ? -8.865 -26.455 -2.276 1.00 78.25 80 GLY A N 1
ATOM 668 C CA . GLY A 1 80 ? -10.097 -26.527 -1.496 1.00 78.25 80 GLY A CA 1
ATOM 669 C C . GLY A 1 80 ? -10.649 -25.137 -1.192 1.00 78.25 80 GLY A C 1
ATOM 670 O O . GLY A 1 80 ? -9.887 -24.198 -0.956 1.00 78.25 80 GLY A O 1
ATOM 671 N N . GLU A 1 81 ? -11.973 -25.008 -1.142 1.00 77.31 81 GLU A N 1
ATOM 672 C CA . GLU A 1 81 ? -12.612 -23.796 -0.630 1.00 77.31 81 GLU A CA 1
ATOM 673 C C . GLU A 1 81 ? -12.353 -23.668 0.877 1.00 77.31 81 GLU A C 1
ATOM 675 O O . GLU A 1 81 ? -12.796 -24.487 1.684 1.00 77.31 81 GLU A O 1
ATOM 680 N N . VAL A 1 82 ? -11.628 -22.621 1.273 1.00 79.31 82 VAL A N 1
ATOM 681 C CA . VAL A 1 82 ? -11.420 -22.282 2.683 1.00 79.31 82 VAL A CA 1
ATOM 682 C C . VAL A 1 82 ? -12.443 -21.226 3.076 1.00 79.31 82 VAL A C 1
ATOM 684 O O . VAL A 1 82 ? -12.381 -20.084 2.625 1.00 79.31 82 VAL A O 1
ATOM 687 N N . THR A 1 83 ? -13.377 -21.590 3.956 1.00 75.50 83 THR A N 1
ATOM 688 C CA . THR A 1 83 ? -14.295 -20.613 4.553 1.00 75.50 83 THR A CA 1
ATOM 689 C C . THR A 1 83 ? -13.653 -20.015 5.800 1.00 75.50 83 THR A C 1
ATOM 691 O O . THR A 1 83 ? -13.603 -20.655 6.849 1.00 75.50 83 THR A O 1
ATOM 694 N N . VAL A 1 84 ? -13.186 -18.770 5.711 1.00 79.75 84 VAL A N 1
ATOM 695 C CA . VAL A 1 84 ? -12.743 -18.005 6.885 1.00 79.75 84 VAL A CA 1
ATOM 696 C C . VAL A 1 84 ? -13.966 -17.347 7.520 1.00 79.75 84 VAL A C 1
ATOM 698 O O . VAL A 1 84 ? -14.608 -16.501 6.903 1.00 79.75 84 VAL A O 1
ATOM 701 N N . ARG A 1 85 ? -14.304 -17.736 8.753 1.00 82.94 85 ARG A N 1
ATOM 702 C CA . ARG A 1 85 ? -15.355 -17.088 9.551 1.00 82.94 85 ARG A CA 1
ATOM 703 C C . ARG A 1 85 ? -14.705 -16.284 10.666 1.00 82.94 85 ARG A C 1
ATOM 705 O O . ARG A 1 85 ? -13.919 -16.829 11.435 1.00 82.94 85 ARG A O 1
ATOM 712 N N . VAL A 1 86 ? -15.039 -15.001 10.745 1.00 83.44 86 VAL A N 1
ATOM 713 C CA . VAL A 1 86 ? -14.663 -14.142 11.872 1.00 83.44 86 VAL A CA 1
ATOM 714 C C . VAL A 1 86 ? -15.856 -14.073 12.811 1.00 83.44 86 VAL A C 1
ATOM 716 O O . VAL A 1 86 ? -16.978 -13.842 12.364 1.00 83.44 86 VAL A O 1
ATOM 719 N N . ASP A 1 87 ? -15.614 -14.294 14.098 1.00 91.88 87 ASP A N 1
ATOM 720 C CA . ASP A 1 87 ? -16.636 -14.140 15.127 1.00 91.88 87 ASP A CA 1
ATOM 721 C C . ASP A 1 87 ? -17.165 -12.684 15.130 1.00 91.88 87 ASP A C 1
ATOM 723 O O . ASP A 1 87 ? -16.360 -11.748 15.259 1.00 91.88 87 ASP A O 1
ATOM 727 N 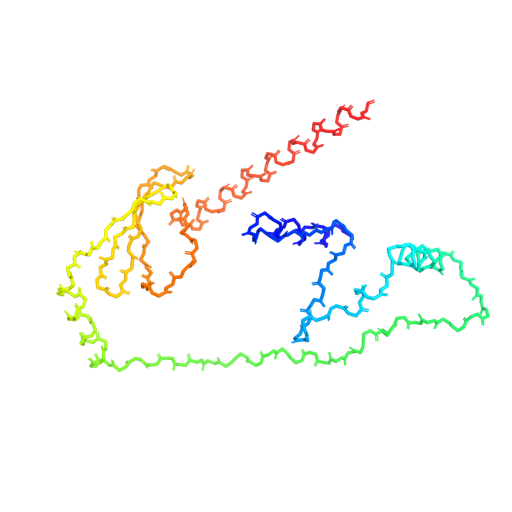N . PRO A 1 88 ? -18.486 -12.462 14.977 1.00 90.81 88 PRO A N 1
ATOM 728 C CA . PRO A 1 88 ? -19.069 -11.123 14.946 1.00 90.81 88 PRO A CA 1
ATOM 729 C C . PRO A 1 88 ? -18.775 -10.284 16.194 1.00 90.81 88 PRO A C 1
ATOM 731 O O . PRO A 1 88 ? -18.602 -9.070 16.080 1.00 90.81 88 PRO A O 1
ATOM 734 N N . ASP A 1 89 ? -18.683 -10.898 17.376 1.00 88.69 89 ASP A N 1
ATOM 735 C CA . ASP A 1 89 ? -18.403 -10.176 18.616 1.00 88.69 89 ASP A CA 1
ATOM 736 C C . ASP A 1 89 ? -16.948 -9.703 18.669 1.00 88.69 89 ASP A C 1
ATOM 738 O O . ASP A 1 89 ? -16.673 -8.595 19.139 1.00 88.69 89 ASP A O 1
ATOM 742 N N . ILE A 1 90 ? -16.017 -10.501 18.136 1.00 88.56 90 ILE A N 1
ATOM 743 C CA . ILE A 1 90 ? -14.611 -10.102 17.992 1.00 88.56 90 ILE A CA 1
ATOM 744 C C . ILE A 1 90 ? -14.500 -8.947 16.992 1.00 88.56 90 ILE A C 1
ATOM 746 O O . ILE A 1 90 ? -13.842 -7.947 17.283 1.00 88.56 90 ILE A O 1
ATOM 750 N N . ALA A 1 91 ? -15.182 -9.046 15.846 1.00 86.12 91 ALA A N 1
ATOM 751 C CA . ALA A 1 91 ? -15.197 -7.986 14.841 1.00 86.12 91 ALA A CA 1
ATOM 752 C C . ALA A 1 91 ? -15.781 -6.674 15.392 1.00 86.12 91 ALA A C 1
ATOM 754 O O . ALA A 1 91 ? -15.209 -5.607 15.163 1.00 86.12 91 ALA A O 1
ATOM 755 N N . ARG A 1 92 ? -16.877 -6.746 16.163 1.00 89.94 92 ARG A N 1
ATOM 756 C CA . ARG A 1 92 ? -17.503 -5.574 16.792 1.00 89.94 92 ARG A CA 1
ATOM 757 C C . ARG A 1 92 ? -16.576 -4.914 17.810 1.00 89.94 92 ARG A C 1
ATOM 759 O O . ARG A 1 92 ? -16.339 -3.715 17.707 1.00 89.94 92 ARG A O 1
ATOM 766 N N . ARG A 1 93 ? -16.004 -5.683 18.745 1.00 90.00 93 ARG A N 1
ATOM 767 C CA . ARG A 1 93 ? -15.070 -5.152 19.758 1.00 90.00 93 ARG A CA 1
ATOM 768 C C . ARG A 1 93 ? -13.849 -4.499 19.119 1.00 90.00 93 ARG A C 1
ATOM 770 O O . ARG A 1 93 ? -13.424 -3.431 19.547 1.00 90.00 93 ARG A O 1
ATOM 777 N N . PHE A 1 94 ? -13.310 -5.120 18.072 1.00 85.81 94 PHE A N 1
ATOM 778 C CA . PHE A 1 94 ? -12.205 -4.545 17.318 1.00 85.81 94 PHE A CA 1
ATOM 779 C C . PHE A 1 94 ? -12.608 -3.224 16.649 1.00 85.81 94 PHE A C 1
ATOM 781 O O . PHE A 1 94 ? -11.879 -2.243 16.750 1.00 85.81 94 PHE A O 1
ATOM 788 N N . ALA A 1 95 ? -13.781 -3.161 16.011 1.00 85.12 95 ALA A N 1
ATOM 789 C CA . ALA A 1 95 ? -14.277 -1.933 15.392 1.00 85.12 95 ALA A CA 1
ATOM 790 C C . ALA A 1 95 ? -14.484 -0.802 16.415 1.00 85.12 95 ALA A C 1
ATOM 792 O O . ALA A 1 95 ? -14.083 0.330 16.155 1.00 85.12 95 ALA A O 1
ATOM 793 N N . GLU A 1 96 ? -15.043 -1.108 17.588 1.00 89.69 96 GLU A N 1
ATOM 794 C CA . GLU A 1 96 ? -15.211 -0.155 18.694 1.00 89.69 96 GLU A CA 1
ATOM 795 C C . GLU A 1 96 ? -13.861 0.379 19.191 1.00 89.69 96 GLU A C 1
ATOM 797 O O . GLU A 1 96 ? -13.694 1.588 19.350 1.00 89.69 96 GLU A O 1
ATOM 802 N N . GLN A 1 97 ? -12.873 -0.503 19.371 1.00 84.94 97 GLN A N 1
ATOM 803 C CA . GLN A 1 97 ? -11.521 -0.117 19.776 1.00 84.94 97 GLN A CA 1
ATOM 804 C C . GLN A 1 97 ? -10.849 0.781 18.730 1.00 84.94 97 GLN A C 1
ATOM 806 O O . GLN A 1 97 ? -10.223 1.779 19.082 1.00 84.94 97 GLN A O 1
ATOM 811 N N . GLN A 1 98 ? -11.000 0.464 17.441 1.00 84.44 98 GLN A N 1
ATOM 812 C CA . GLN A 1 98 ? -10.448 1.282 16.361 1.00 84.44 98 GLN A CA 1
ATOM 813 C C . GLN A 1 98 ? -11.167 2.630 16.220 1.00 84.44 98 GLN A C 1
ATOM 815 O O . GLN A 1 98 ? -10.523 3.615 15.880 1.00 84.44 98 GLN A O 1
ATOM 820 N N . ALA A 1 99 ? -12.469 2.707 16.506 1.00 82.50 99 ALA A N 1
ATOM 821 C CA . ALA A 1 99 ? -13.215 3.967 16.481 1.00 82.50 99 ALA A CA 1
ATOM 822 C C . ALA A 1 99 ? -12.761 4.948 17.577 1.00 82.50 99 ALA A C 1
ATOM 824 O O . ALA A 1 99 ? -12.905 6.157 17.420 1.00 82.50 99 ALA A O 1
ATOM 825 N N . GLN A 1 100 ? -12.208 4.430 18.675 1.00 87.62 100 GLN A N 1
ATOM 826 C CA . GLN A 1 100 ? -11.664 5.220 19.784 1.00 87.62 100 GLN A CA 1
ATOM 827 C C . GLN A 1 100 ? -10.151 5.444 19.672 1.00 87.62 100 GLN A C 1
ATOM 829 O O . GLN A 1 100 ? -9.563 6.110 20.525 1.00 87.62 100 GLN A O 1
ATOM 834 N N . ALA A 1 101 ? -9.502 4.873 18.655 1.00 83.94 101 ALA A N 1
ATOM 835 C CA . ALA A 1 101 ? -8.066 4.981 18.488 1.00 83.94 101 ALA A CA 1
ATOM 836 C C . ALA A 1 101 ? -7.671 6.424 18.154 1.00 83.94 101 ALA A C 1
ATOM 838 O O . ALA A 1 101 ? -8.148 7.009 17.183 1.00 83.94 101 ALA A O 1
ATOM 839 N N . THR A 1 102 ? -6.770 6.987 18.953 1.00 86.31 102 THR A N 1
ATOM 840 C CA . THR A 1 102 ? -6.186 8.300 18.692 1.00 86.31 102 THR A CA 1
ATOM 841 C C . THR A 1 102 ? -4.990 8.187 17.755 1.00 86.31 102 THR A C 1
ATOM 843 O O . THR A 1 102 ? -4.316 7.153 17.680 1.00 86.31 102 THR A O 1
ATOM 846 N N . GLU A 1 103 ? -4.722 9.273 17.033 1.00 88.06 103 GLU A N 1
ATOM 847 C CA . GLU A 1 103 ? -3.494 9.400 16.258 1.00 88.06 103 GLU A CA 1
ATOM 848 C C . GLU A 1 103 ? -2.291 9.410 17.209 1.00 88.06 103 GLU A C 1
ATOM 850 O O . GLU A 1 103 ? -2.218 10.180 18.169 1.00 88.06 103 GLU A O 1
ATOM 855 N N . GLY A 1 104 ? -1.366 8.494 16.956 1.00 87.75 104 GLY A N 1
ATOM 856 C CA . GLY A 1 104 ? -0.103 8.356 17.653 1.00 87.75 104 GLY A CA 1
ATOM 857 C C . GLY A 1 104 ? 1.038 9.048 16.902 1.00 87.75 104 GLY A C 1
ATOM 858 O O . GLY A 1 104 ? 0.824 10.000 16.151 1.00 87.75 104 GLY A O 1
ATOM 859 N N . PRO A 1 105 ? 2.282 8.570 17.078 1.00 89.19 105 PRO A N 1
ATOM 860 C CA . PRO A 1 105 ? 3.443 9.149 16.419 1.00 89.19 105 PRO A CA 1
ATOM 861 C C . PRO A 1 105 ? 3.294 9.179 14.896 1.00 89.19 105 PRO A C 1
ATOM 863 O O . PRO A 1 105 ? 2.826 8.216 14.279 1.00 89.19 105 PRO A O 1
ATOM 866 N N . SER A 1 106 ? 3.760 10.277 14.308 1.00 93.25 106 SER A N 1
ATOM 867 C CA . SER A 1 106 ? 3.817 10.478 12.866 1.00 93.25 106 SER A CA 1
ATOM 868 C C . SER A 1 106 ? 5.248 10.784 12.437 1.00 93.25 106 SER A C 1
ATOM 870 O O . SER A 1 106 ? 5.965 11.503 13.135 1.00 93.25 106 SER A O 1
ATOM 872 N N . TRP A 1 107 ? 5.686 10.219 11.314 1.00 94.12 107 TRP A N 1
ATOM 873 C CA . TRP A 1 107 ? 7.021 10.456 10.770 1.00 94.12 107 TRP A CA 1
ATOM 874 C C . TRP A 1 107 ? 7.017 10.480 9.237 1.00 94.12 107 TRP A C 1
ATOM 876 O O . TRP A 1 107 ? 6.247 9.751 8.598 1.00 94.12 107 TRP A O 1
ATOM 886 N N . PRO A 1 108 ? 7.885 11.301 8.620 1.00 92.75 108 PRO A N 1
ATOM 887 C CA . PRO A 1 108 ? 8.061 11.297 7.178 1.00 92.75 108 PRO A CA 1
ATOM 888 C C . PRO A 1 108 ? 8.744 10.004 6.722 1.00 92.75 108 PRO A C 1
ATOM 890 O O . PRO A 1 108 ? 9.574 9.414 7.416 1.00 92.75 108 PRO A O 1
ATOM 893 N N . THR A 1 109 ? 8.397 9.566 5.522 1.00 90.44 109 THR A N 1
ATOM 894 C CA . THR A 1 109 ? 9.012 8.440 4.819 1.00 90.44 109 THR A CA 1
ATOM 895 C C . THR A 1 109 ? 9.305 8.850 3.384 1.00 90.44 109 THR A C 1
ATOM 897 O O . THR A 1 109 ? 8.918 9.930 2.940 1.00 90.44 109 THR A O 1
ATOM 900 N N . ASP A 1 110 ? 9.966 7.975 2.636 1.00 84.44 110 ASP A N 1
ATOM 901 C CA . ASP A 1 110 ? 10.255 8.212 1.231 1.00 84.44 110 ASP A CA 1
ATOM 902 C C . ASP A 1 110 ? 8.956 8.428 0.417 1.00 84.44 110 ASP A C 1
ATOM 904 O O . ASP A 1 110 ? 8.270 7.488 0.001 1.00 84.44 110 ASP A O 1
ATOM 908 N N . GLY A 1 111 ? 8.643 9.695 0.117 1.00 86.62 111 GLY A N 1
ATOM 909 C CA . GLY A 1 111 ? 7.505 10.126 -0.709 1.00 86.62 111 GLY A CA 1
ATOM 910 C C . GLY A 1 111 ? 6.157 10.235 0.009 1.00 86.62 111 GLY A C 1
ATOM 911 O O . GLY A 1 111 ? 5.136 10.257 -0.667 1.00 86.62 111 GLY A O 1
ATOM 912 N N . GLY A 1 112 ? 6.124 10.270 1.343 1.00 92.00 112 GLY A N 1
ATOM 913 C CA . GLY A 1 112 ? 4.872 10.426 2.091 1.00 92.00 112 GLY A CA 1
ATOM 914 C C . GLY A 1 112 ? 5.065 10.464 3.603 1.00 92.00 112 GLY A C 1
ATOM 915 O O . GLY A 1 112 ? 6.188 10.444 4.098 1.00 92.00 112 GLY A O 1
ATOM 916 N N . GLN A 1 113 ? 3.969 10.466 4.349 1.00 94.06 113 GLN A N 1
ATOM 917 C CA . GLN A 1 113 ? 3.941 10.550 5.807 1.00 94.06 113 GLN A CA 1
ATOM 918 C C . GLN A 1 113 ? 3.226 9.334 6.394 1.00 94.06 113 GLN A C 1
ATOM 920 O O . GLN A 1 113 ? 2.171 8.942 5.900 1.00 94.06 113 GLN A O 1
ATOM 925 N N . VAL A 1 114 ? 3.801 8.727 7.435 1.00 94.94 114 VAL A N 1
ATOM 926 C CA . VAL A 1 114 ? 3.184 7.617 8.174 1.00 94.94 114 VAL A CA 1
ATOM 927 C C . VAL A 1 114 ? 2.692 8.108 9.520 1.00 94.94 114 VAL A C 1
ATOM 929 O O . VAL A 1 114 ? 3.468 8.696 10.262 1.00 94.94 114 VAL A O 1
ATOM 932 N N . THR A 1 115 ? 1.452 7.782 9.864 1.00 93.75 115 THR A N 1
ATOM 933 C CA . THR A 1 115 ? 0.850 8.032 11.176 1.00 93.75 115 THR A CA 1
ATOM 934 C C . THR A 1 115 ? 0.353 6.716 11.763 1.00 93.75 115 THR A C 1
ATOM 936 O O . THR A 1 115 ? -0.264 5.908 11.068 1.00 93.75 115 THR A O 1
ATOM 939 N N . VAL A 1 116 ? 0.648 6.457 13.036 1.00 91.94 116 VAL A N 1
ATOM 940 C CA . VAL A 1 116 ? 0.094 5.298 13.754 1.00 91.94 116 VAL A CA 1
ATOM 941 C C . VAL A 1 116 ? -1.312 5.646 14.235 1.00 91.94 116 VAL A C 1
ATOM 943 O O . VAL A 1 116 ? -1.483 6.654 14.905 1.00 91.94 116 VAL A O 1
ATOM 946 N N . VAL A 1 117 ? -2.304 4.815 13.922 1.00 90.06 117 VAL A N 1
ATOM 947 C CA . VAL A 1 117 ? -3.691 4.952 14.389 1.00 90.06 117 VAL A CA 1
ATOM 948 C C . VAL A 1 117 ? -4.115 3.608 14.970 1.00 90.06 117 VAL A C 1
ATOM 950 O O . VAL A 1 117 ? -4.347 2.644 14.233 1.00 90.06 117 VAL A O 1
ATOM 953 N N . GLY A 1 118 ? -4.142 3.520 16.301 1.00 88.69 118 GLY A N 1
ATOM 954 C CA . GLY A 1 118 ? -4.409 2.271 17.017 1.00 88.69 118 GLY A CA 1
ATOM 955 C C . GLY A 1 118 ? -3.439 1.156 16.616 1.00 88.69 118 GLY A C 1
ATOM 956 O O . GLY A 1 118 ? -2.224 1.294 16.747 1.00 88.69 118 GLY A O 1
ATOM 957 N N . ASP A 1 119 ? -3.983 0.066 16.072 1.00 88.19 119 ASP A N 1
ATOM 958 C CA . ASP A 1 119 ? -3.206 -1.109 15.644 1.00 88.19 119 ASP A CA 1
ATOM 959 C C . ASP A 1 119 ? -2.698 -1.007 14.199 1.00 88.19 119 ASP A C 1
ATOM 961 O O . ASP A 1 119 ? -2.113 -1.953 13.659 1.00 88.19 119 ASP A O 1
ATOM 965 N N . PHE A 1 120 ? -2.917 0.133 13.545 1.00 91.12 120 PHE A N 1
ATOM 966 C CA . PHE A 1 120 ? -2.551 0.358 12.156 1.00 91.12 120 PHE A CA 1
ATOM 967 C C . PHE A 1 120 ? -1.542 1.486 12.003 1.00 91.12 120 PHE A C 1
ATOM 969 O O . PHE A 1 120 ? -1.394 2.374 12.835 1.00 91.12 120 PHE A O 1
ATOM 976 N N . LYS A 1 121 ? -0.845 1.440 10.877 1.00 94.50 121 LYS A N 1
ATOM 977 C CA . LYS A 1 121 ? -0.099 2.553 10.313 1.00 94.50 121 LYS A CA 1
ATOM 978 C C . LYS A 1 121 ? -0.817 2.985 9.046 1.00 94.50 121 LYS A C 1
ATOM 980 O O . LYS A 1 121 ? -1.104 2.151 8.181 1.00 94.50 121 LYS A O 1
ATOM 985 N N . GLU A 1 122 ? -1.088 4.273 8.945 1.00 94.88 122 GLU A N 1
ATOM 986 C CA . GLU A 1 122 ? -1.595 4.918 7.746 1.00 94.88 122 GLU A CA 1
ATOM 987 C C . GLU A 1 122 ? -0.455 5.668 7.076 1.00 94.88 122 GLU A C 1
ATOM 989 O O . GLU A 1 122 ? 0.170 6.522 7.691 1.00 94.88 122 GLU A O 1
ATOM 994 N N . TRP A 1 123 ? -0.170 5.340 5.823 1.00 95.50 123 TRP A N 1
ATOM 995 C CA . TRP A 1 123 ? 0.721 6.117 4.973 1.00 95.50 123 TRP A CA 1
ATOM 996 C C . TRP A 1 123 ? -0.117 7.006 4.061 1.00 95.50 123 TRP A C 1
ATOM 998 O O . TRP A 1 123 ? -1.070 6.509 3.459 1.00 95.50 123 TRP A O 1
ATOM 1008 N N . ARG A 1 124 ? 0.246 8.282 3.930 1.00 95.88 124 ARG A N 1
ATOM 1009 C CA . ARG A 1 124 ? -0.355 9.242 2.995 1.00 95.88 124 ARG A CA 1
ATOM 1010 C C . ARG A 1 124 ? 0.722 9.883 2.136 1.00 95.88 124 ARG A C 1
ATOM 1012 O O . ARG A 1 124 ? 1.773 10.258 2.649 1.00 95.88 124 ARG A O 1
ATOM 1019 N N . GLY A 1 125 ? 0.462 10.025 0.846 1.00 96.12 125 GLY A N 1
ATOM 1020 C CA . GLY A 1 125 ? 1.374 10.700 -0.071 1.00 96.12 125 GLY A CA 1
ATOM 1021 C C . GLY A 1 125 ? 0.883 10.666 -1.516 1.00 96.12 125 GLY A C 1
ATOM 1022 O O . GLY A 1 125 ? -0.100 9.980 -1.816 1.00 96.12 125 GLY A O 1
ATOM 1023 N N . PRO A 1 126 ? 1.553 11.400 -2.418 1.00 96.50 126 PRO A N 1
ATOM 1024 C CA . PRO A 1 126 ? 1.191 11.445 -3.826 1.00 96.50 126 PRO A CA 1
ATOM 1025 C C . PRO A 1 126 ? 1.586 10.159 -4.561 1.00 96.50 126 PRO A C 1
ATOM 1027 O O . PRO A 1 126 ? 2.620 9.537 -4.297 1.00 96.50 126 PRO A O 1
ATOM 1030 N N . CYS A 1 127 ? 0.766 9.772 -5.534 1.00 94.75 127 CYS A N 1
ATOM 1031 C CA . CYS A 1 127 ? 1.096 8.734 -6.494 1.00 94.75 127 CYS A CA 1
ATOM 1032 C C . CYS A 1 127 ? 2.223 9.211 -7.412 1.00 94.75 127 CYS A C 1
ATOM 1034 O O . CYS A 1 127 ? 2.123 10.260 -8.038 1.00 94.75 127 CYS A O 1
ATOM 1036 N N . ILE A 1 128 ? 3.268 8.407 -7.574 1.00 93.19 128 ILE A N 1
ATOM 1037 C CA . ILE A 1 128 ? 4.400 8.750 -8.452 1.00 93.19 128 ILE A CA 1
ATOM 1038 C C . ILE A 1 128 ? 4.065 8.729 -9.952 1.00 93.19 128 ILE A C 1
ATOM 1040 O O . ILE A 1 128 ? 4.915 9.107 -10.749 1.00 93.19 128 ILE A O 1
ATOM 1044 N N . GLU A 1 129 ? 2.886 8.229 -10.334 1.00 92.81 129 GLU A N 1
ATOM 1045 C CA . GLU A 1 129 ? 2.429 8.173 -11.730 1.00 92.81 129 GLU A CA 1
ATOM 1046 C C . GLU A 1 129 ? 1.426 9.292 -12.040 1.00 92.81 129 GLU A C 1
ATOM 1048 O O . GLU A 1 129 ? 1.661 10.092 -12.936 1.00 92.81 129 GLU A O 1
ATOM 1053 N N . CYS A 1 130 ? 0.321 9.378 -11.288 1.00 93.50 130 CYS A N 1
ATOM 1054 C CA . CYS A 1 130 ? -0.729 10.376 -11.530 1.00 93.50 130 CYS A CA 1
ATOM 1055 C C . CYS A 1 130 ? -0.633 11.629 -10.645 1.00 93.50 130 CYS A C 1
ATOM 1057 O O . CYS A 1 130 ? -1.374 12.580 -10.866 1.00 93.50 130 CYS A O 1
ATOM 1059 N N . GLY A 1 131 ? 0.235 11.645 -9.629 1.00 93.12 131 GLY A N 1
ATOM 1060 C CA . GLY A 1 131 ? 0.367 12.757 -8.680 1.00 93.12 131 GLY A CA 1
ATOM 1061 C C . GLY A 1 131 ? -0.735 12.842 -7.619 1.00 93.12 131 GLY A C 1
ATOM 1062 O O . GLY A 1 131 ? -0.574 13.579 -6.651 1.00 93.12 131 GLY A O 1
ATOM 1063 N N . GLU A 1 132 ? -1.826 12.085 -7.754 1.00 95.50 132 GLU A N 1
ATOM 1064 C CA . GLU A 1 132 ? -2.954 12.134 -6.818 1.00 95.50 132 GLU A CA 1
ATOM 1065 C C . GLU A 1 132 ? -2.574 11.611 -5.431 1.00 95.50 132 GLU A C 1
ATOM 1067 O O . GLU A 1 132 ? -1.896 10.586 -5.294 1.00 95.50 132 GLU A O 1
ATOM 1072 N N . GLU A 1 133 ? -3.039 12.301 -4.391 1.00 95.75 133 GLU A N 1
ATOM 1073 C CA . GLU A 1 133 ? -2.858 11.861 -3.013 1.00 95.75 133 GLU A CA 1
ATOM 1074 C C . GLU A 1 133 ? -3.671 10.599 -2.730 1.00 95.75 133 GLU A C 1
ATOM 1076 O O . GLU A 1 133 ? -4.855 10.502 -3.053 1.00 95.75 133 GLU A O 1
ATOM 1081 N N . PHE A 1 134 ? -3.039 9.623 -2.082 1.00 95.50 134 PHE A N 1
ATOM 1082 C CA . PHE A 1 134 ? -3.714 8.402 -1.668 1.00 95.50 134 PHE A CA 1
ATOM 1083 C C . PHE A 1 134 ? -3.236 7.931 -0.298 1.00 95.50 134 PHE A C 1
ATOM 1085 O O . PHE A 1 134 ? -2.141 8.258 0.165 1.00 95.50 134 PHE A O 1
ATOM 1092 N N . THR A 1 135 ? -4.087 7.136 0.352 1.00 95.00 135 THR A N 1
ATOM 1093 C CA . THR A 1 135 ? -3.819 6.575 1.678 1.00 95.00 135 THR A CA 1
ATOM 1094 C C . THR A 1 135 ? -3.679 5.061 1.594 1.00 95.00 135 THR A C 1
ATOM 1096 O O . THR A 1 135 ? -4.437 4.384 0.901 1.00 95.00 135 THR A O 1
ATOM 1099 N N . GLN A 1 136 ? -2.721 4.510 2.330 1.00 93.31 136 GLN A N 1
ATOM 1100 C CA . GLN A 1 136 ? -2.577 3.076 2.543 1.00 93.31 136 GLN A CA 1
ATOM 1101 C C . GLN A 1 136 ? -2.640 2.765 4.026 1.00 93.31 136 GLN A C 1
ATOM 1103 O O . GLN A 1 136 ? -1.869 3.309 4.810 1.00 93.31 136 GLN A O 1
ATOM 1108 N N . ARG A 1 137 ? -3.488 1.806 4.389 1.00 93.12 137 ARG A N 1
ATOM 1109 C CA . ARG A 1 137 ? -3.600 1.308 5.758 1.00 93.12 137 ARG A CA 1
ATOM 1110 C C . ARG A 1 137 ? -2.987 -0.081 5.865 1.00 93.12 137 ARG A C 1
ATOM 1112 O O . ARG A 1 137 ? -3.245 -0.944 5.027 1.00 93.12 137 ARG A O 1
ATOM 1119 N N . ARG A 1 138 ? -2.160 -0.299 6.888 1.00 92.50 138 ARG A N 1
ATOM 1120 C CA . ARG A 1 138 ? -1.513 -1.593 7.163 1.00 92.50 138 ARG A CA 1
ATOM 1121 C C . ARG A 1 138 ? -1.440 -1.857 8.662 1.00 92.50 138 ARG A C 1
ATOM 1123 O O . ARG A 1 138 ? -1.356 -0.894 9.419 1.00 92.50 138 ARG A O 1
ATOM 1130 N N . PRO A 1 139 ? -1.433 -3.123 9.111 1.00 92.38 139 PRO A N 1
ATOM 1131 C CA . PRO A 1 139 ? -1.169 -3.436 10.511 1.00 92.38 139 PRO A CA 1
ATOM 1132 C C . PRO A 1 139 ? 0.174 -2.852 10.960 1.00 92.38 139 PRO A C 1
ATOM 1134 O O . PRO A 1 139 ? 1.157 -2.907 10.216 1.00 92.38 139 PRO A O 1
ATOM 1137 N N . ALA A 1 140 ? 0.249 -2.331 12.183 1.00 87.44 140 ALA A N 1
ATOM 1138 C CA . ALA A 1 140 ? 1.453 -1.693 12.713 1.00 87.44 140 ALA A CA 1
ATOM 1139 C C . ALA A 1 140 ? 2.665 -2.644 12.776 1.00 87.44 140 ALA A C 1
ATOM 1141 O O . ALA A 1 140 ? 3.814 -2.195 12.679 1.00 87.44 140 ALA A O 1
ATOM 1142 N N . SER A 1 141 ? 2.414 -3.954 12.877 1.00 86.31 141 SER A N 1
ATOM 1143 C CA . SER A 1 141 ? 3.423 -5.019 12.849 1.00 86.31 141 SER A CA 1
ATOM 1144 C C . SER A 1 141 ? 4.068 -5.225 11.471 1.00 86.31 141 SER A C 1
ATOM 1146 O O . SER A 1 141 ? 5.177 -5.754 11.383 1.00 86.31 141 SER A O 1
ATOM 1148 N N . GLN A 1 142 ? 3.422 -4.791 10.384 1.00 89.06 142 GLN A N 1
ATOM 1149 C CA . GLN A 1 142 ? 3.911 -5.018 9.029 1.00 89.06 142 GLN A CA 1
ATOM 1150 C C . GLN A 1 142 ? 5.060 -4.057 8.684 1.00 89.06 142 GLN A C 1
ATOM 1152 O O . GLN A 1 142 ? 4.905 -2.839 8.707 1.00 89.06 142 GLN A O 1
ATOM 1157 N N . ARG A 1 143 ? 6.223 -4.614 8.315 1.00 87.00 143 ARG A N 1
ATOM 1158 C CA . ARG A 1 143 ? 7.460 -3.859 8.009 1.00 87.00 143 ARG A CA 1
ATOM 1159 C C . ARG A 1 143 ? 7.783 -3.723 6.513 1.00 87.00 143 ARG A C 1
ATOM 1161 O O . ARG A 1 143 ? 8.880 -3.316 6.154 1.00 87.00 143 ARG A O 1
ATOM 1168 N N . ARG A 1 144 ? 6.858 -4.090 5.617 1.00 87.69 144 ARG A N 1
ATOM 1169 C CA . ARG A 1 144 ? 7.083 -3.998 4.160 1.00 87.69 144 ARG A CA 1
ATOM 1170 C C . ARG A 1 144 ? 7.126 -2.538 3.696 1.00 87.69 144 ARG A C 1
ATOM 1172 O O . ARG A 1 144 ? 6.341 -1.727 4.186 1.00 87.69 144 ARG A O 1
ATOM 1179 N N . LYS A 1 145 ? 7.961 -2.241 2.689 1.00 89.81 145 LYS A N 1
ATOM 1180 C CA . LYS A 1 145 ? 8.035 -0.923 2.027 1.00 89.81 145 LYS A CA 1
ATOM 1181 C C . LYS A 1 145 ? 6.645 -0.447 1.578 1.00 89.81 145 LYS A C 1
ATOM 1183 O O . LYS A 1 145 ? 5.800 -1.245 1.147 1.00 89.81 145 LYS A O 1
ATOM 1188 N N . TRP A 1 146 ? 6.381 0.849 1.708 1.00 91.38 146 TRP A N 1
ATOM 1189 C CA . TRP A 1 146 ? 5.127 1.458 1.262 1.00 91.38 146 TRP A CA 1
ATOM 1190 C C . TRP A 1 146 ? 5.056 1.468 -0.260 1.00 91.38 146 TRP A C 1
ATOM 1192 O O . TRP A 1 146 ? 6.063 1.681 -0.933 1.00 91.38 146 TRP A O 1
ATOM 1202 N N . ARG A 1 147 ? 3.873 1.192 -0.819 1.00 90.81 147 ARG A N 1
ATOM 1203 C CA . ARG A 1 147 ? 3.695 1.357 -2.265 1.00 90.81 147 ARG A CA 1
ATOM 1204 C C . ARG A 1 147 ? 3.638 2.852 -2.547 1.00 90.81 147 ARG A C 1
ATOM 1206 O O . ARG A 1 147 ? 3.113 3.602 -1.740 1.00 90.81 147 ARG A O 1
ATOM 1213 N N . ARG A 1 148 ? 4.147 3.274 -3.692 1.00 92.75 148 ARG A N 1
ATOM 1214 C CA . ARG A 1 148 ? 4.126 4.681 -4.122 1.00 92.75 148 ARG A CA 1
ATOM 1215 C C . ARG A 1 148 ? 3.125 4.948 -5.247 1.00 92.75 148 ARG A C 1
ATOM 1217 O O . ARG A 1 148 ? 3.079 6.032 -5.808 1.00 92.75 148 ARG A O 1
ATOM 1224 N N . LEU A 1 149 ? 2.344 3.928 -5.587 1.00 93.81 149 LEU A N 1
ATOM 1225 C CA . LEU A 1 149 ? 1.343 3.938 -6.642 1.00 93.81 149 LEU A CA 1
ATOM 122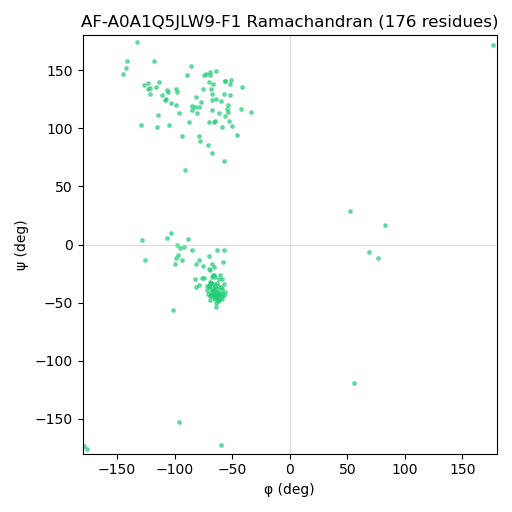6 C C . LEU A 1 149 ? -0.029 3.730 -6.012 1.00 93.81 149 LEU A C 1
ATOM 1228 O O . LEU A 1 149 ? -0.179 2.831 -5.179 1.00 93.81 149 LEU A O 1
ATOM 1232 N N . CYS A 1 150 ? -1.009 4.522 -6.440 1.00 91.06 150 CYS A N 1
ATOM 1233 C CA . CYS A 1 150 ? -2.358 4.512 -5.876 1.00 91.06 150 CYS A CA 1
ATOM 1234 C C . CYS A 1 150 ? -3.155 3.234 -6.189 1.00 91.06 150 CYS A C 1
ATOM 1236 O O . CYS A 1 150 ? -4.059 2.881 -5.439 1.00 91.06 150 CYS A O 1
ATOM 1238 N N . GLY A 1 151 ? -2.800 2.492 -7.244 1.00 90.25 151 GLY A N 1
ATOM 1239 C CA . GLY A 1 151 ? -3.502 1.264 -7.614 1.00 90.25 151 GLY A CA 1
ATOM 1240 C C . GLY A 1 151 ? -2.890 0.520 -8.797 1.00 90.25 151 GLY A C 1
ATOM 1241 O O . GLY A 1 151 ? -1.845 0.903 -9.334 1.00 90.25 151 GLY A O 1
ATOM 1242 N N . ASP A 1 152 ? -3.561 -0.556 -9.212 1.00 91.31 152 ASP A N 1
ATOM 1243 C CA . ASP A 1 152 ? -3.073 -1.456 -10.264 1.00 91.31 152 ASP A CA 1
ATOM 1244 C C . ASP A 1 152 ? -3.032 -0.800 -11.648 1.00 91.31 152 ASP A C 1
ATOM 1246 O O . ASP A 1 152 ? -2.163 -1.132 -12.451 1.00 91.31 152 ASP A O 1
ATOM 1250 N N . VAL A 1 153 ? -3.897 0.187 -11.906 1.00 93.38 153 VAL A N 1
ATOM 1251 C CA . VAL A 1 153 ? -3.889 0.965 -13.156 1.00 93.38 153 VAL A CA 1
ATOM 1252 C C . VAL A 1 153 ? -2.586 1.757 -13.291 1.00 93.38 153 VAL A C 1
ATOM 1254 O O . VAL A 1 153 ? -1.856 1.573 -14.263 1.00 93.38 153 VAL A O 1
ATOM 1257 N N . CYS A 1 154 ? -2.236 2.565 -12.284 1.00 89.81 154 CYS A N 1
ATOM 1258 C CA . CYS A 1 154 ? -0.979 3.323 -12.271 1.00 89.81 154 CYS A CA 1
ATOM 1259 C C . CYS A 1 154 ? 0.248 2.399 -12.254 1.00 89.81 154 CYS A C 1
ATOM 1261 O O . CYS A 1 154 ? 1.270 2.698 -12.863 1.00 89.81 154 CYS A O 1
ATOM 1263 N N . LYS A 1 155 ? 0.147 1.233 -11.605 1.00 89.38 155 LYS A N 1
ATOM 1264 C CA . LYS A 1 155 ? 1.198 0.209 -11.646 1.00 89.38 155 LYS A CA 1
ATOM 1265 C C . LYS A 1 155 ? 1.401 -0.362 -13.047 1.00 89.38 155 LYS A C 1
ATOM 1267 O O . LYS A 1 155 ? 2.544 -0.540 -13.471 1.00 89.38 155 LYS A O 1
ATOM 1272 N N . ALA A 1 156 ? 0.316 -0.658 -13.757 1.00 90.50 156 ALA A N 1
ATOM 1273 C CA . ALA A 1 156 ? 0.379 -1.144 -15.126 1.00 90.50 156 ALA A CA 1
ATOM 1274 C C . ALA A 1 156 ? 0.955 -0.076 -16.063 1.00 90.50 156 ALA A C 1
ATOM 1276 O O . ALA A 1 156 ? 1.819 -0.403 -16.876 1.00 90.50 156 ALA A O 1
ATOM 1277 N N . GLU A 1 157 ? 0.540 1.184 -15.919 1.00 90.50 157 GLU A N 1
ATOM 1278 C CA . GLU A 1 157 ? 1.036 2.272 -16.765 1.00 90.50 157 GLU A CA 1
ATOM 1279 C C . GLU A 1 157 ? 2.528 2.519 -16.553 1.00 90.50 157 GLU A C 1
ATOM 1281 O O . GLU A 1 157 ? 3.296 2.475 -17.516 1.00 90.50 157 GLU A O 1
ATOM 1286 N N . ARG A 1 158 ? 2.979 2.594 -15.296 1.00 88.94 158 ARG A N 1
ATOM 1287 C CA . ARG A 1 158 ? 4.407 2.706 -14.984 1.00 88.94 158 ARG A CA 1
ATOM 1288 C C . ARG A 1 158 ? 5.220 1.560 -15.585 1.00 88.94 158 ARG A C 1
ATOM 1290 O O . ARG A 1 158 ? 6.297 1.783 -16.135 1.00 88.94 158 ARG A O 1
ATOM 1297 N N . ARG A 1 159 ? 4.702 0.324 -15.532 1.00 91.00 159 ARG A N 1
ATOM 1298 C CA . ARG A 1 159 ? 5.355 -0.845 -16.149 1.00 91.00 159 ARG A CA 1
ATOM 1299 C C . ARG A 1 159 ? 5.448 -0.707 -17.670 1.00 91.00 159 ARG A C 1
ATOM 1301 O O . ARG A 1 159 ? 6.475 -1.062 -18.245 1.00 91.00 159 ARG A O 1
ATOM 1308 N N . ARG A 1 160 ? 4.406 -0.195 -18.331 1.00 90.81 160 ARG A N 1
ATOM 1309 C CA . ARG A 1 160 ? 4.419 0.055 -19.782 1.00 90.81 160 ARG A CA 1
ATOM 1310 C C . ARG A 1 160 ? 5.414 1.148 -20.152 1.00 90.81 160 ARG A C 1
ATOM 1312 O O . ARG A 1 160 ? 6.143 0.983 -21.124 1.00 90.81 160 ARG A O 1
ATOM 1319 N N . THR A 1 161 ? 5.458 2.244 -19.401 1.00 87.75 161 THR A N 1
ATOM 1320 C CA . THR A 1 161 ? 6.401 3.349 -19.625 1.00 87.75 161 THR A CA 1
ATOM 1321 C C . THR A 1 161 ? 7.841 2.882 -19.459 1.00 87.75 161 THR A C 1
ATOM 1323 O O . THR A 1 161 ? 8.621 3.020 -20.397 1.00 87.75 161 THR A O 1
ATOM 1326 N N . ALA A 1 162 ? 8.150 2.180 -18.367 1.00 89.25 162 ALA A N 1
ATOM 1327 C CA . ALA A 1 162 ? 9.475 1.603 -18.148 1.00 89.25 162 ALA A CA 1
ATOM 1328 C C . ALA A 1 162 ? 9.886 0.614 -19.257 1.00 89.25 162 ALA A C 1
ATOM 1330 O O . ALA A 1 162 ? 11.039 0.591 -19.682 1.00 89.25 162 ALA A O 1
ATOM 1331 N N . ASN A 1 163 ? 8.947 -0.191 -19.769 1.00 90.50 163 ASN A N 1
ATOM 1332 C CA . ASN A 1 163 ? 9.218 -1.091 -20.892 1.00 90.50 163 ASN A CA 1
ATOM 1333 C C . ASN A 1 163 ? 9.494 -0.312 -22.194 1.00 90.50 163 ASN A C 1
ATOM 1335 O O . ASN A 1 163 ? 10.453 -0.603 -22.903 1.00 90.50 163 ASN A O 1
ATOM 1339 N N . ARG A 1 164 ? 8.701 0.727 -22.492 1.00 90.81 164 ARG A N 1
ATOM 1340 C CA . ARG A 1 164 ? 8.922 1.594 -23.663 1.00 90.81 164 ARG A CA 1
ATOM 1341 C C . ARG A 1 164 ? 10.295 2.263 -23.625 1.00 90.81 164 ARG A C 1
ATOM 1343 O O . ARG A 1 164 ? 10.975 2.288 -24.646 1.00 90.81 164 ARG A O 1
ATOM 1350 N N . GLU A 1 165 ? 10.701 2.786 -22.473 1.00 88.38 165 GLU A N 1
ATOM 1351 C CA . GLU A 1 165 ? 12.018 3.404 -22.281 1.00 88.38 165 GLU A CA 1
ATOM 1352 C C . GLU A 1 165 ? 13.146 2.387 -22.442 1.00 88.38 165 GLU A C 1
ATOM 1354 O O . GLU A 1 165 ? 14.101 2.642 -23.172 1.00 88.38 165 GLU A O 1
ATOM 1359 N N . ARG A 1 166 ? 12.991 1.191 -21.866 1.00 85.12 166 ARG A N 1
ATOM 1360 C CA . ARG A 1 166 ? 13.952 0.096 -22.030 1.00 85.12 166 ARG A CA 1
ATOM 1361 C C . ARG A 1 166 ? 14.137 -0.291 -23.496 1.00 85.12 166 ARG A C 1
ATOM 1363 O O . ARG A 1 166 ? 15.265 -0.390 -23.959 1.00 85.12 166 ARG A O 1
ATOM 1370 N N . MET A 1 167 ? 13.046 -0.463 -24.241 1.00 86.69 167 MET A N 1
ATOM 1371 C CA . MET A 1 167 ? 13.115 -0.797 -25.667 1.00 86.69 167 MET A CA 1
ATOM 1372 C C . MET A 1 167 ? 13.744 0.319 -26.507 1.00 86.69 167 MET A C 1
ATOM 1374 O O . MET A 1 167 ? 14.323 0.036 -27.552 1.00 86.69 167 MET A O 1
ATOM 1378 N N . ARG A 1 168 ? 13.633 1.585 -26.083 1.00 87.31 168 ARG A N 1
ATOM 1379 C CA . ARG A 1 168 ? 14.357 2.693 -26.721 1.00 87.31 168 ARG A CA 1
ATOM 1380 C C . ARG A 1 168 ? 15.852 2.626 -26.429 1.00 87.31 168 ARG A C 1
ATOM 1382 O O . ARG A 1 168 ? 16.622 2.815 -27.358 1.00 87.31 168 ARG A O 1
ATOM 1389 N N . ALA A 1 169 ? 16.238 2.327 -25.189 1.00 83.50 169 ALA A N 1
ATOM 1390 C CA . ALA A 1 169 ? 17.641 2.211 -24.799 1.00 83.50 169 ALA A CA 1
ATOM 1391 C C . ALA A 1 169 ? 18.344 1.074 -25.555 1.00 83.50 169 ALA A C 1
ATOM 1393 O O . ALA A 1 169 ? 19.371 1.305 -26.172 1.00 83.50 169 ALA A O 1
ATOM 1394 N N . VAL A 1 170 ? 17.723 -0.111 -25.620 1.00 84.56 170 VAL A N 1
ATOM 1395 C CA . VAL A 1 170 ? 18.267 -1.259 -26.372 1.00 84.56 170 VAL A CA 1
ATOM 1396 C C . VAL A 1 170 ? 18.496 -0.908 -27.844 1.00 84.56 170 VAL A C 1
ATOM 1398 O O . VAL A 1 170 ? 19.547 -1.214 -28.390 1.00 84.56 170 VAL A O 1
ATOM 1401 N N . ARG A 1 171 ? 17.544 -0.217 -28.483 1.00 77.94 171 ARG A N 1
ATOM 1402 C CA . ARG A 1 171 ? 17.690 0.203 -29.886 1.00 77.94 171 ARG A CA 1
ATOM 1403 C C . ARG A 1 171 ? 18.767 1.266 -30.091 1.00 77.94 171 ARG A C 1
ATOM 1405 O O . ARG A 1 171 ? 19.369 1.290 -31.155 1.00 77.94 171 ARG A O 1
ATOM 1412 N N . ALA A 1 172 ? 18.962 2.156 -29.118 1.00 78.12 172 ALA A N 1
ATOM 1413 C CA . ALA A 1 172 ? 20.014 3.167 -29.169 1.00 78.12 172 ALA A CA 1
ATOM 1414 C C . ALA A 1 172 ? 21.402 2.518 -29.040 1.00 78.12 172 ALA A C 1
ATOM 1416 O O . ALA A 1 172 ? 22.281 2.795 -29.851 1.00 78.12 172 ALA A O 1
ATOM 1417 N N . ASP A 1 173 ? 21.554 1.575 -28.108 1.00 73.38 173 ASP A N 1
ATOM 1418 C CA . ASP A 1 173 ? 22.788 0.799 -27.944 1.00 73.38 173 ASP A CA 1
ATOM 1419 C C . ASP A 1 173 ? 23.100 -0.042 -29.200 1.00 73.38 173 ASP A C 1
ATOM 1421 O O . ASP A 1 173 ? 24.253 -0.140 -29.611 1.00 73.38 173 ASP A O 1
ATOM 1425 N N . GLU A 1 174 ? 22.080 -0.616 -29.852 1.00 63.78 174 GLU A N 1
ATOM 1426 C CA . GLU A 1 174 ? 22.233 -1.333 -31.130 1.00 63.78 174 GLU A CA 1
ATOM 1427 C C . GLU A 1 174 ? 22.647 -0.410 -32.286 1.00 63.78 174 GLU A C 1
ATOM 1429 O O . GLU A 1 174 ? 23.394 -0.841 -33.162 1.00 63.78 174 GLU A O 1
ATOM 1434 N N . SER A 1 175 ? 22.186 0.845 -32.302 1.00 61.00 175 SER A N 1
ATOM 1435 C CA . SER A 1 175 ? 22.587 1.816 -33.326 1.00 61.00 175 SER A CA 1
ATOM 1436 C C . SER A 1 175 ? 23.987 2.389 -33.116 1.00 61.00 175 SER A C 1
ATOM 1438 O O . SER A 1 175 ? 24.632 2.730 -34.099 1.00 61.00 175 SER A O 1
ATOM 1440 N N . ASP A 1 176 ? 24.462 2.470 -31.871 1.00 56.88 176 ASP A N 1
ATOM 1441 C CA . ASP A 1 176 ? 25.812 2.953 -31.549 1.00 56.88 176 ASP A CA 1
ATOM 1442 C C . ASP A 1 176 ? 26.888 1.860 -31.721 1.00 56.88 176 ASP A C 1
ATOM 1444 O O . ASP A 1 176 ? 28.080 2.160 -31.796 1.00 56.88 176 ASP A O 1
ATOM 1448 N N . ALA A 1 177 ? 26.482 0.586 -31.787 1.00 55.06 177 ALA A N 1
ATOM 1449 C CA . ALA A 1 177 ? 27.364 -0.563 -31.998 1.00 55.06 177 ALA A CA 1
ATOM 1450 C C . ALA A 1 177 ? 27.551 -0.962 -33.481 1.00 55.06 177 ALA A C 1
ATOM 1452 O O . ALA A 1 177 ? 28.299 -1.907 -33.753 1.00 55.06 177 ALA A O 1
ATOM 1453 N N . ALA A 1 178 ? 26.875 -0.281 -34.415 1.00 53.16 178 ALA A N 1
ATOM 1454 C CA . ALA A 1 178 ? 26.903 -0.530 -35.862 1.00 53.16 178 ALA A CA 1
ATOM 1455 C C . ALA A 1 178 ? 27.705 0.543 -36.615 1.00 53.16 178 ALA A C 1
ATOM 1457 O O . ALA A 1 178 ? 28.431 0.161 -37.563 1.00 53.16 178 ALA A O 1
#

Mean predicted aligned error: 18.65 Å

Radius of gyration: 26.06 Å; Cα contacts (8 Å, |Δi|>4): 119; chains: 1; bounding box: 58×58×56 Å

Foldseek 3Di:
DVVVVVVQVCCVPPPVDPDDSPDDQPCDPVNDRPCVPPDPVNVVVVVVCVVVVVVDPDVPDDPPPDPPDPCPVPVPPDDDDDDDDDDVVVVVVVVVQQVPWDWDDKDDD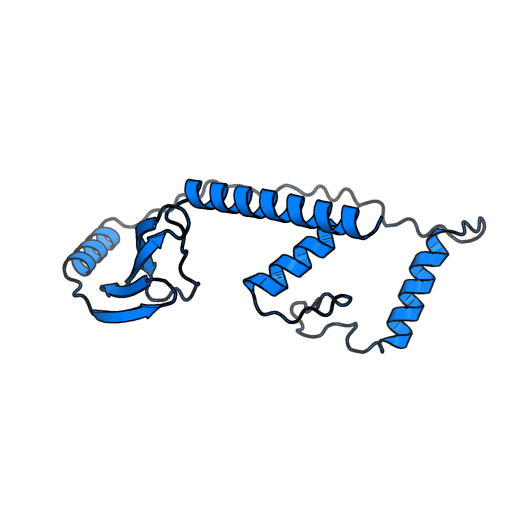DAWIWIDTRQWIKTWGAAPQPRDIDIDIDGPPDDDDDDSHRDPVSVVVVVVVVVVVVVVVVVVVVVVVD

Sequence (178 aa):
MEELRYLALELETDHDAYVSRRRSPWRGLSGHDPLDDVPDEEFGERQFEDWHDVSVVDEERPLRRRPTGREVDIVPPYVGEVTVRVDPDIARRFAEQQAQATEGPSWPTDGGQVTVVGDFKEWRGPCIECGEEFTQRRPASQRRKWRRLCGDVCKAERRRTANRERMRAVRADESDAA

Nearest PDB structures (foldseek):
  3hsa-assembly1_E  TM=6.916E-01  e=1.469E+00  Shewanella amazonensis SB2B
  8e4g-assembly1_P  TM=5.199E-01  e=1.469E+00  Escherichia phage T7
  7cun-assembly1_I  TM=3.506E-01  e=1.872E+00  Homo sapiens
  7ycx-assembly1_I  TM=3.716E-01  e=2.245E+00  Homo sapiens
  8hmf-assembly1_D  TM=4.620E-01  e=6.678E+00  Tetrahymena thermophila

Solvent-accessible surface area (backbone atoms only — not comparable to full-atom values): 11188 Å² total; per-residue (Å²): 118,66,72,64,54,53,56,54,50,55,42,40,76,78,62,79,44,89,65,57,97,85,52,81,86,65,54,51,98,79,71,57,41,91,63,74,83,52,54,70,66,62,53,50,50,53,53,50,50,63,59,53,60,74,75,57,87,58,89,86,55,81,78,80,66,68,80,71,71,73,81,63,78,74,69,71,79,84,84,71,90,80,85,87,80,76,58,66,68,60,53,49,54,51,51,54,53,55,73,68,39,56,82,53,72,66,48,82,51,98,70,33,38,37,35,30,44,62,71,26,32,37,38,39,33,45,14,81,75,82,56,52,76,41,77,46,80,43,54,58,87,62,82,72,82,81,79,55,54,80,44,70,66,49,48,50,48,52,52,51,51,55,48,55,52,49,57,49,48,56,52,49,55,56,61,75,75,109

Secondary structure (DSSP, 8-state):
-HHHHHHHHHHHHHH-----TT------TTS--TTTTS-HHHHHHHHHHHHHTTS---TTS--------------PPP---------HHHHHHHHHHHHTPPEEEEEEETTEEEEEETTEEEEEEE-TTT--EEEEEEETT--PPPP-SSSHHHHHHHHHHHHHHHHHHHHHHHHHT-